Protein AF-A0A9E3X5U7-F1 (afdb_monomer_lite)

Secondary structure (DSSP, 8-state):
--HHHHHHHHHHHHHHHHHSPPPS----HHHHHHHHHHSTTS-HHHHHHHHHHHHHHHHHHHHHHHHHHHHHHHHHHHHHHS-EETTBSSHHHHHHHHHHHHHHHT-SGGG-EEEEETTEEEEE-TTSSS-EEEE-HHHHHTTSSEEEEE--HHHHHHHHHHHTT-S----SEEEEEEE-TTT--EEEEEEEESHHHHHHHHHHHHHHHHHHH-TTTTPPPPPPHHHHHTT--HHHHHHHH------

Foldseek 3Di:
DDLVLLQVLLVVLVCCQPVPDFDPDDDPPVLQVVLLPPQQPDRSNVSLVVLVVVLVVLVVQLVVLLVLLVVLLVLLVVCQVAKQKQQHDDDPVSLVSLVVLCVVLVHPQSVWIWIQHLQAIWTADCPDPDGIDHDALVCVVVQQKDKDWDGRPVVVVVQVVVCVVPVDDFRQKGKTWIAGPPVRDTPHIGIHGRSVVSVVVRNVSRVSSVSNVPSCPSRDDRGDSNNSSVSHDSPVSCVVSNHPDDD

Sequence (247 aa):
MSNIDNRVALQKIYRILYYERSTDWNMPEEFAHRCANELPNLPPIQALQRATEFIEEVRQHNQAEEQKFQAAENYKVELQANPITNAGRRGWQGYLRRQLLAFLNGTLNSLDRLEVTEQGLQLYQPFATVSQRTITYRDLRERRVVLSVNPPAYLDELLGTLRQFREKVIVPWGEIVVYEPGSGRNIATAIAFRPDEKVAEIRVALAQLHRAENQYENYKRIPRLVDLLIYYDIERWGQIFGFPDTL

pLDDT: mean 87.11, std 7.81, range [39.78, 95.88]

Radius of gyration: 28.77 Å; chains: 1; bounding box: 59×41×78 Å

Structure (mmCIF, N/CA/C/O backbone):
data_AF-A0A9E3X5U7-F1
#
_entry.id   AF-A0A9E3X5U7-F1
#
loop_
_atom_site.group_PDB
_atom_site.id
_atom_site.type_symbol
_atom_site.label_atom_id
_atom_site.label_alt_id
_atom_site.label_comp_id
_atom_site.label_asym_id
_atom_site.label_entity_id
_atom_site.label_seq_id
_atom_site.pdbx_PDB_ins_code
_atom_site.Cartn_x
_atom_site.Cartn_y
_atom_site.Cartn_z
_atom_site.occupancy
_atom_site.B_iso_or_equiv
_atom_site.auth_seq_id
_atom_site.auth_comp_id
_atom_site.auth_asym_id
_atom_site.auth_atom_id
_atom_site.pdbx_PDB_model_num
ATOM 1 N N . MET A 1 1 ? -15.913 -13.393 39.934 1.00 58.50 1 MET A N 1
ATOM 2 C CA . MET A 1 1 ? -16.254 -11.957 39.811 1.00 58.50 1 MET A CA 1
ATOM 3 C C . MET A 1 1 ? -17.312 -11.636 40.846 1.00 58.50 1 MET A C 1
ATOM 5 O O . MET A 1 1 ? -18.260 -12.409 40.945 1.00 58.50 1 MET A O 1
ATOM 9 N N . SER A 1 2 ? -17.126 -10.596 41.663 1.00 75.94 2 SER A N 1
ATOM 10 C CA . SER A 1 2 ? -18.051 -10.322 42.766 1.00 75.94 2 SER A CA 1
ATOM 11 C C . SER A 1 2 ? -19.271 -9.529 42.283 1.00 75.94 2 SER A C 1
ATOM 13 O O . SER A 1 2 ? -19.201 -8.745 41.339 1.00 75.94 2 SER A O 1
ATOM 15 N N . ASN A 1 3 ? -20.408 -9.730 42.947 1.00 81.50 3 ASN A N 1
ATOM 16 C CA . ASN A 1 3 ? -21.645 -8.991 42.681 1.00 81.50 3 ASN A CA 1
ATOM 17 C C . ASN A 1 3 ? -21.475 -7.471 42.934 1.00 81.50 3 ASN A C 1
ATOM 19 O O . ASN A 1 3 ? -22.132 -6.637 42.318 1.00 81.50 3 ASN A O 1
ATOM 23 N N . ILE A 1 4 ? -20.522 -7.112 43.803 1.00 84.62 4 ILE A N 1
ATOM 24 C CA . ILE A 1 4 ? -20.138 -5.733 44.124 1.00 84.62 4 ILE A CA 1
ATOM 25 C C . ILE A 1 4 ? -19.477 -5.061 42.913 1.00 84.62 4 ILE A C 1
ATOM 27 O O . ILE A 1 4 ? -19.848 -3.944 42.560 1.00 84.62 4 ILE A O 1
ATOM 31 N N . ASP A 1 5 ? -18.568 -5.758 42.225 1.00 87.06 5 ASP A N 1
ATOM 32 C CA . ASP A 1 5 ? -17.850 -5.209 41.066 1.00 87.06 5 ASP A CA 1
ATOM 33 C C . ASP A 1 5 ? -18.808 -4.855 39.915 1.00 87.06 5 ASP A C 1
ATOM 35 O O . ASP A 1 5 ? -18.662 -3.819 39.265 1.00 87.06 5 ASP A O 1
ATOM 39 N N . ASN A 1 6 ? -19.838 -5.683 39.696 1.00 87.81 6 ASN A N 1
ATOM 40 C CA . ASN A 1 6 ? -20.874 -5.422 38.693 1.00 87.81 6 ASN A CA 1
ATOM 41 C C . ASN A 1 6 ? -21.759 -4.223 39.052 1.00 87.81 6 ASN A C 1
ATOM 43 O O . ASN A 1 6 ? -22.103 -3.450 38.162 1.00 87.81 6 ASN A O 1
ATOM 47 N N . ARG A 1 7 ? -22.086 -4.020 40.335 1.00 85.94 7 ARG A N 1
ATOM 48 C CA . ARG A 1 7 ? -22.829 -2.830 40.788 1.00 85.94 7 ARG A CA 1
ATOM 49 C C . ARG A 1 7 ? -22.037 -1.545 40.566 1.00 85.94 7 ARG A C 1
ATOM 51 O O . ARG A 1 7 ? -22.581 -0.574 40.046 1.00 85.94 7 ARG A O 1
ATOM 58 N N . VAL A 1 8 ? -20.748 -1.552 40.908 1.00 89.69 8 VAL A N 1
ATOM 59 C CA . VAL A 1 8 ? -19.854 -0.400 40.700 1.00 89.69 8 VAL A CA 1
ATOM 60 C C . VAL A 1 8 ? -19.695 -0.095 39.207 1.00 89.69 8 VAL A C 1
ATOM 62 O O . VAL A 1 8 ? -19.767 1.063 38.794 1.00 89.69 8 VAL A O 1
ATOM 65 N N . ALA A 1 9 ? -19.524 -1.122 38.371 1.00 89.31 9 ALA A N 1
ATOM 66 C CA . ALA A 1 9 ? -19.457 -0.946 36.923 1.00 89.31 9 ALA A CA 1
ATOM 67 C C . ALA A 1 9 ? -20.777 -0.408 36.343 1.00 89.31 9 ALA A C 1
ATOM 69 O O . ALA A 1 9 ? -20.744 0.509 35.525 1.00 89.31 9 ALA A O 1
ATOM 70 N N . LEU A 1 10 ? -21.929 -0.903 36.810 1.00 88.88 10 LEU A N 1
ATOM 71 C CA . LEU A 1 10 ? -23.248 -0.420 36.393 1.00 88.88 10 LEU A CA 1
ATOM 72 C C . LEU A 1 10 ? -23.468 1.053 36.774 1.00 88.88 10 LEU A C 1
ATOM 74 O O . LEU A 1 10 ? -23.907 1.832 35.933 1.00 88.88 10 LEU A O 1
ATOM 78 N N . GLN A 1 11 ? -23.083 1.463 37.990 1.00 89.25 11 GLN A N 1
ATOM 79 C CA . GLN A 1 11 ? -23.072 2.875 38.407 1.00 89.25 11 GLN A CA 1
ATOM 80 C C . GLN A 1 11 ? -22.221 3.742 37.472 1.00 89.25 11 GLN A C 1
ATOM 82 O O . GLN A 1 11 ? -22.616 4.850 37.108 1.00 89.25 11 GLN A O 1
ATOM 87 N N . LYS A 1 12 ? -21.049 3.245 37.066 1.00 89.25 12 LYS A N 1
ATOM 88 C CA . LYS A 1 12 ? -20.158 3.965 36.154 1.00 89.25 12 LYS A CA 1
ATOM 89 C C . LYS A 1 12 ? -20.765 4.101 34.756 1.00 89.25 12 LYS A C 1
ATOM 91 O O . LYS A 1 12 ? -20.728 5.197 34.208 1.00 89.25 12 LYS A O 1
ATOM 96 N N . ILE A 1 13 ? -21.350 3.031 34.211 1.00 89.19 13 ILE A N 1
ATOM 97 C CA . ILE A 1 13 ? -22.060 3.053 32.920 1.00 89.19 13 ILE A CA 1
ATOM 98 C C . ILE A 1 13 ? -23.233 4.038 32.975 1.00 89.19 13 ILE A C 1
ATOM 100 O O . ILE A 1 13 ? -23.353 4.888 32.097 1.00 89.19 13 ILE A O 1
ATOM 104 N N . TYR A 1 14 ? -24.038 3.982 34.040 1.00 88.31 14 TYR A N 1
ATOM 105 C CA . TYR A 1 14 ? -25.133 4.922 34.272 1.00 88.31 14 TYR A CA 1
ATOM 106 C C . TYR A 1 14 ? -24.631 6.368 34.269 1.00 88.31 14 TYR A C 1
ATOM 108 O O . TYR A 1 14 ? -25.145 7.209 33.537 1.00 88.31 14 TYR A O 1
ATOM 116 N N . ARG A 1 15 ? -23.565 6.661 35.022 1.00 88.25 15 ARG A N 1
ATOM 117 C CA . ARG A 1 15 ? -22.993 8.009 35.072 1.00 88.25 15 ARG A CA 1
ATOM 118 C C . ARG A 1 15 ? -22.520 8.487 33.696 1.00 88.25 15 ARG A C 1
ATOM 120 O O . ARG A 1 15 ? -22.768 9.637 33.349 1.00 88.25 15 ARG A O 1
ATOM 127 N N . ILE A 1 16 ? -21.855 7.625 32.928 1.00 88.88 16 ILE A N 1
ATOM 128 C CA . ILE A 1 16 ? -21.392 7.946 31.573 1.00 88.88 16 ILE A CA 1
ATOM 129 C C . ILE A 1 16 ? -22.586 8.301 30.682 1.00 88.88 16 ILE A C 1
ATOM 131 O O . ILE A 1 16 ? -22.578 9.348 30.050 1.00 88.88 16 ILE A O 1
ATOM 135 N N . LEU A 1 17 ? -23.639 7.484 30.676 1.00 86.94 17 LEU A N 1
ATOM 136 C CA . LEU A 1 17 ? -24.781 7.679 29.778 1.00 86.94 17 LEU A CA 1
ATOM 137 C C . LEU A 1 17 ? -25.665 8.877 30.148 1.00 86.94 17 LEU A C 1
ATOM 139 O O . LEU A 1 17 ? -26.226 9.511 29.259 1.00 86.94 17 LEU A O 1
ATOM 143 N N . TYR A 1 18 ? -25.775 9.212 31.436 1.00 83.56 18 TYR A N 1
ATOM 144 C CA . TYR A 1 18 ? -26.607 10.331 31.892 1.00 83.56 18 TYR A CA 1
ATOM 145 C C . TYR A 1 18 ? -25.880 11.679 31.933 1.00 83.56 18 TYR A C 1
ATOM 147 O O . TYR A 1 18 ? -26.511 12.713 31.712 1.00 83.56 18 TYR A O 1
ATOM 155 N N . TYR A 1 19 ? -24.580 11.698 32.245 1.00 82.75 19 TYR A N 1
ATOM 156 C CA . TYR A 1 19 ? -23.835 12.949 32.438 1.00 82.75 19 TYR A CA 1
ATOM 157 C C . TYR A 1 19 ? -22.873 13.280 31.300 1.00 82.75 19 TYR A C 1
ATOM 159 O O . TYR A 1 19 ? -22.506 14.447 31.148 1.00 82.75 19 TYR A O 1
ATOM 167 N N . GLU A 1 20 ? -22.461 12.304 30.492 1.00 82.00 20 GLU A N 1
ATOM 168 C CA . GLU A 1 20 ? -21.685 12.577 29.286 1.00 82.00 20 GLU A CA 1
ATOM 169 C C . GLU A 1 20 ? -22.640 12.705 28.098 1.00 82.00 20 GLU A C 1
ATOM 171 O O . GLU A 1 20 ? -23.480 11.845 27.850 1.00 82.00 20 GLU A O 1
ATOM 176 N N . ARG A 1 21 ? -22.525 13.798 27.336 1.00 69.00 21 ARG A N 1
ATOM 177 C CA . ARG A 1 21 ? -23.241 13.899 26.061 1.00 69.00 21 ARG A CA 1
ATOM 178 C C . ARG A 1 21 ? -22.612 12.929 25.067 1.00 69.00 21 ARG A C 1
ATOM 180 O O . ARG A 1 21 ? -21.402 13.009 24.822 1.00 69.00 21 ARG A O 1
ATOM 187 N N . SER A 1 22 ? -23.445 12.084 24.457 1.00 64.19 22 SER A N 1
ATOM 188 C CA . SER A 1 22 ? -23.077 11.388 23.228 1.00 64.19 22 SER A CA 1
ATOM 189 C C . SER A 1 22 ? -22.615 12.422 22.209 1.00 64.19 22 SER A C 1
ATOM 191 O O . SER A 1 22 ? -23.145 13.534 22.130 1.00 64.19 22 SER A O 1
ATOM 193 N N . THR A 1 23 ? -21.584 12.087 21.453 1.00 65.56 23 THR A N 1
ATOM 194 C CA . THR A 1 23 ? -21.127 12.977 20.389 1.00 65.56 23 THR A CA 1
ATOM 195 C C . THR A 1 23 ? -22.176 12.960 19.266 1.00 65.56 23 THR A C 1
ATOM 197 O O . THR A 1 23 ? -22.691 11.887 18.972 1.00 65.56 23 THR A O 1
ATOM 200 N N . ASP A 1 24 ? -22.455 14.082 18.580 1.00 65.25 24 ASP A N 1
ATOM 201 C CA . ASP A 1 24 ? -23.318 14.137 17.363 1.00 65.25 24 ASP A CA 1
ATOM 202 C C . ASP A 1 24 ? -22.685 13.415 16.149 1.00 65.25 24 ASP A C 1
ATOM 204 O O . ASP A 1 24 ? -22.838 13.778 14.984 1.00 65.25 24 ASP A O 1
ATOM 208 N N . TRP A 1 25 ? -21.861 12.416 16.424 1.00 70.94 25 TRP A N 1
ATOM 209 C CA . TRP A 1 25 ? -21.136 11.644 15.452 1.00 70.94 25 TRP A CA 1
ATOM 210 C C . TRP A 1 25 ? -21.928 10.391 15.114 1.00 70.94 25 TRP A C 1
ATOM 212 O O . TRP A 1 25 ? -22.198 9.562 15.979 1.00 70.94 25 TRP A O 1
ATOM 222 N N . ASN A 1 26 ? -22.215 10.216 13.826 1.00 71.06 26 ASN A N 1
ATOM 223 C CA . ASN A 1 26 ? -22.697 8.943 13.315 1.00 71.06 26 ASN A CA 1
ATOM 224 C C . ASN A 1 26 ? -21.575 7.910 13.431 1.00 71.06 26 ASN A C 1
ATOM 226 O O . ASN A 1 26 ? -20.613 7.926 12.654 1.00 71.06 26 ASN A O 1
ATOM 230 N N . MET A 1 27 ? -21.695 7.036 14.430 1.00 77.44 27 MET A N 1
ATOM 231 C CA . MET A 1 27 ? -20.804 5.898 14.601 1.00 77.44 27 MET A CA 1
ATOM 232 C C . MET A 1 27 ? -20.796 5.057 13.310 1.00 77.44 27 MET A C 1
ATOM 234 O O . MET A 1 27 ? -21.868 4.777 12.769 1.00 77.44 27 MET A O 1
ATOM 238 N N . PRO A 1 28 ? -19.617 4.647 12.803 1.00 81.62 28 PRO A N 1
ATOM 239 C CA . PRO A 1 28 ? -19.517 3.734 11.678 1.00 81.62 28 PRO A CA 1
ATOM 240 C C . PRO A 1 28 ? -20.361 2.486 11.919 1.00 81.62 28 PRO A C 1
ATOM 242 O O . PRO A 1 28 ? -20.331 1.918 13.011 1.00 81.62 28 PRO A O 1
ATOM 245 N N . GLU A 1 29 ? -21.077 2.045 10.891 1.00 81.06 29 GLU A N 1
ATOM 246 C CA . GLU A 1 29 ? -22.016 0.921 10.974 1.00 81.06 29 GLU A CA 1
ATOM 247 C C . GLU A 1 29 ? -21.349 -0.361 11.497 1.00 81.06 29 GLU A C 1
ATOM 249 O O . GLU A 1 29 ? -21.921 -1.066 12.323 1.00 81.06 29 GLU A O 1
ATOM 254 N N . GLU A 1 30 ? -20.091 -0.606 11.110 1.00 81.69 30 GLU A N 1
ATOM 255 C CA . GLU A 1 30 ? -19.273 -1.716 11.618 1.00 81.69 30 GLU A CA 1
ATOM 256 C C . GLU A 1 30 ? -19.148 -1.688 13.153 1.00 81.69 30 GLU A C 1
ATOM 258 O O . GLU A 1 30 ? -19.280 -2.718 13.816 1.00 81.69 30 GLU A O 1
ATOM 263 N N . PHE A 1 31 ? -18.918 -0.505 13.730 1.00 83.00 31 PHE A N 1
ATOM 264 C CA . PHE A 1 31 ? -18.740 -0.336 15.173 1.00 83.00 31 PHE A CA 1
ATOM 265 C C . PHE A 1 31 ? -20.081 -0.435 15.892 1.00 83.00 31 PHE A C 1
ATOM 267 O O . PHE A 1 31 ? -20.190 -1.151 16.885 1.00 83.00 31 PHE A O 1
ATOM 274 N N . ALA A 1 32 ? -21.108 0.221 15.346 1.00 80.44 32 ALA A N 1
ATOM 275 C CA . ALA A 1 32 ? -22.459 0.193 15.887 1.00 80.44 32 ALA A CA 1
ATOM 276 C C . ALA A 1 32 ? -22.997 -1.243 15.949 1.00 80.44 32 ALA A C 1
ATOM 278 O O . ALA A 1 32 ? -23.474 -1.680 16.991 1.00 80.44 32 ALA A O 1
ATOM 279 N N . HIS A 1 33 ? -22.835 -2.014 14.870 1.00 83.25 33 HIS A N 1
ATOM 280 C CA . HIS A 1 33 ? -23.268 -3.407 14.803 1.00 83.25 33 HIS A CA 1
ATOM 281 C C . HIS A 1 33 ? -22.514 -4.304 15.793 1.00 83.25 33 HIS A C 1
ATOM 283 O O . HIS A 1 33 ? -23.115 -5.158 16.446 1.00 83.25 33 HIS A O 1
ATOM 289 N N . ARG A 1 34 ? -21.193 -4.125 15.929 1.00 81.62 34 ARG A N 1
ATOM 290 C CA . ARG A 1 34 ? -20.395 -4.898 16.890 1.00 81.62 34 ARG A CA 1
ATOM 291 C C . ARG A 1 34 ? -20.831 -4.600 18.328 1.00 81.62 34 ARG A C 1
ATOM 293 O O . ARG A 1 34 ? -21.114 -5.526 19.085 1.00 81.62 34 ARG A O 1
ATOM 300 N N . CYS A 1 35 ? -20.958 -3.324 18.687 1.00 82.12 35 CYS A N 1
ATOM 301 C CA . CYS A 1 35 ? -21.350 -2.909 20.033 1.00 82.12 35 CYS A CA 1
ATOM 302 C C . CYS A 1 35 ? -22.792 -3.291 20.379 1.00 82.12 35 CYS A C 1
ATOM 304 O O . CYS A 1 35 ? -23.021 -3.802 21.474 1.00 82.12 35 CYS A O 1
AT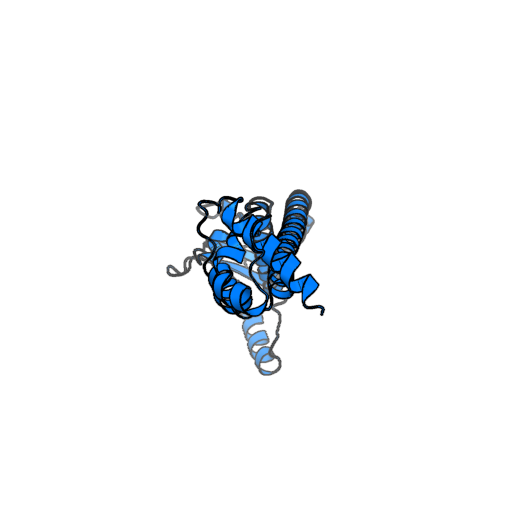OM 306 N N . ALA A 1 36 ? -23.737 -3.114 19.454 1.00 79.50 36 ALA A N 1
ATOM 307 C CA . ALA A 1 36 ? -25.144 -3.449 19.664 1.00 79.50 36 ALA A CA 1
ATOM 308 C C . ALA A 1 36 ? -25.394 -4.955 19.854 1.00 79.50 36 ALA A C 1
ATOM 310 O O . ALA A 1 36 ? -26.357 -5.329 20.514 1.00 79.50 36 ALA A O 1
ATOM 311 N N . ASN A 1 37 ? -24.532 -5.824 19.321 1.00 84.81 37 ASN A N 1
ATOM 312 C CA . ASN A 1 37 ? -24.668 -7.273 19.489 1.00 84.81 37 ASN A CA 1
ATOM 313 C C . ASN A 1 37 ? -23.883 -7.817 20.694 1.00 84.81 37 ASN A C 1
ATOM 315 O O . ASN A 1 37 ? -24.372 -8.701 21.402 1.00 84.81 37 ASN A O 1
ATOM 319 N N . GLU A 1 38 ? -22.667 -7.311 20.928 1.00 86.81 38 GLU A N 1
ATOM 320 C CA . GLU A 1 38 ? -21.771 -7.837 21.966 1.00 86.81 38 GLU A CA 1
ATOM 321 C C . GLU A 1 38 ? -22.107 -7.289 23.361 1.00 86.81 38 GLU A C 1
ATOM 323 O O . GLU A 1 38 ? -22.205 -8.058 24.315 1.00 86.81 38 GLU A O 1
ATOM 328 N N . LEU A 1 39 ? -22.299 -5.974 23.504 1.00 88.25 39 LEU A N 1
ATOM 329 C CA . LEU A 1 39 ? -22.352 -5.325 24.820 1.00 88.25 39 LEU A CA 1
ATOM 330 C C . LEU A 1 39 ? -23.623 -5.608 25.643 1.00 88.25 39 LEU A C 1
ATOM 332 O O . LEU A 1 39 ? -23.473 -5.829 26.845 1.00 88.25 39 LEU A O 1
ATOM 336 N N . PRO A 1 40 ? -24.851 -5.642 25.082 1.00 87.94 40 PRO A N 1
ATOM 337 C CA . PRO A 1 40 ? -26.070 -5.762 25.897 1.00 87.94 40 PRO A CA 1
ATOM 338 C C . PRO A 1 40 ? -26.167 -7.078 26.676 1.00 87.94 40 PRO A C 1
ATOM 340 O O . PRO A 1 40 ? -26.835 -7.156 27.706 1.00 87.94 40 PRO A O 1
ATOM 343 N N . ASN A 1 41 ? -25.498 -8.120 26.180 1.00 87.88 41 ASN A N 1
ATOM 344 C CA . ASN A 1 41 ? -25.554 -9.470 26.734 1.00 87.88 41 ASN A CA 1
ATOM 345 C C . ASN A 1 41 ? -24.459 -9.748 27.773 1.00 87.88 41 ASN A C 1
ATOM 347 O O . ASN A 1 41 ? -24.481 -10.803 28.409 1.00 87.88 41 ASN A O 1
ATOM 351 N N . LEU A 1 42 ? -23.516 -8.823 27.965 1.00 91.00 42 LEU A N 1
ATOM 352 C CA . LEU A 1 42 ? -22.418 -8.972 28.914 1.00 91.00 42 LEU A CA 1
ATOM 353 C C . LEU A 1 42 ? -22.769 -8.356 30.277 1.00 91.00 42 LEU A C 1
ATOM 355 O O . LEU A 1 42 ? -23.396 -7.300 30.321 1.00 91.00 42 LEU A O 1
ATOM 359 N N . PRO A 1 43 ? -22.317 -8.952 31.397 1.00 92.44 43 PRO A N 1
ATOM 360 C CA . PRO A 1 43 ? -22.377 -8.306 32.704 1.00 92.44 43 PRO A CA 1
ATOM 361 C C . PRO A 1 43 ? -21.696 -6.922 32.693 1.00 92.44 43 PRO A C 1
ATOM 363 O O . PRO A 1 43 ? -20.703 -6.754 31.978 1.00 92.44 43 PRO A O 1
ATOM 366 N N . PRO A 1 44 ? -22.122 -5.964 33.540 1.00 91.56 44 PRO A N 1
ATOM 367 C CA . PRO A 1 44 ? -21.661 -4.572 33.500 1.00 91.56 44 PRO A CA 1
ATOM 368 C C . PRO A 1 44 ? -20.145 -4.398 33.489 1.00 91.56 44 PRO A C 1
ATOM 370 O O . PRO A 1 44 ? -19.612 -3.590 32.729 1.00 91.56 44 PRO A O 1
ATOM 373 N N . ILE A 1 45 ? -19.426 -5.172 34.304 1.00 93.25 45 ILE A N 1
ATOM 374 C CA . ILE A 1 45 ? -17.967 -5.075 34.337 1.00 93.25 45 ILE A CA 1
ATOM 375 C C . ILE A 1 45 ? -17.324 -5.545 33.029 1.00 93.25 45 ILE A C 1
ATOM 377 O O . ILE A 1 45 ? -16.379 -4.919 32.559 1.00 93.25 45 ILE A O 1
ATOM 381 N N . GLN A 1 46 ? -17.864 -6.604 32.424 1.00 92.56 46 GLN A N 1
ATOM 382 C CA . GLN A 1 46 ? -17.366 -7.158 31.168 1.00 92.56 46 GLN A CA 1
ATOM 383 C C . GLN A 1 46 ? -17.726 -6.252 29.993 1.00 92.56 46 GLN A C 1
ATOM 385 O O . GLN A 1 46 ? -16.893 -6.041 29.122 1.00 92.56 46 GLN A O 1
ATOM 390 N N . ALA A 1 47 ? -18.920 -5.654 29.991 1.00 91.12 47 ALA A N 1
ATOM 391 C CA . ALA A 1 47 ? -19.308 -4.669 28.988 1.00 91.12 47 ALA A CA 1
ATOM 392 C C . ALA A 1 47 ? -18.396 -3.434 29.026 1.00 91.12 47 ALA A C 1
ATOM 394 O O . ALA A 1 47 ? -17.923 -2.979 27.985 1.00 91.12 47 ALA A O 1
ATOM 395 N N . LEU A 1 48 ? -18.082 -2.927 30.225 1.00 91.75 48 LEU A N 1
ATOM 396 C CA . LEU A 1 48 ? -17.160 -1.804 30.379 1.00 91.75 48 LEU A CA 1
ATOM 397 C C . LEU A 1 48 ? -15.745 -2.172 29.918 1.00 91.75 48 LEU A C 1
ATOM 399 O O . LEU A 1 48 ? -15.140 -1.406 29.171 1.00 91.75 48 LEU A O 1
ATOM 403 N N . GLN A 1 49 ? -15.239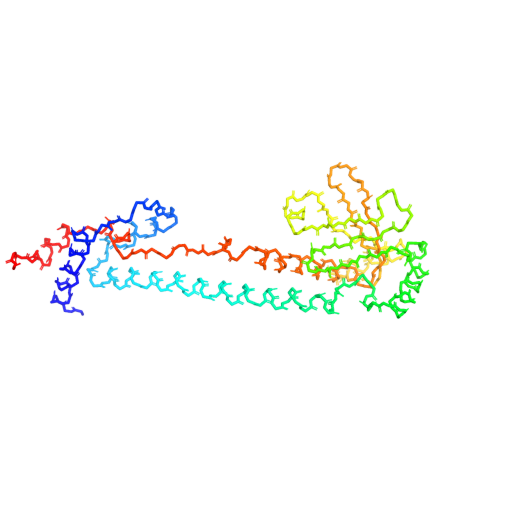 -3.344 30.319 1.00 93.00 49 GLN A N 1
ATOM 404 C CA . GLN A 1 49 ? -13.943 -3.862 29.867 1.00 93.00 49 GLN A CA 1
ATOM 405 C C . GLN A 1 49 ? -13.899 -3.983 28.342 1.00 93.00 49 GLN A C 1
ATOM 407 O O . GLN A 1 49 ? -13.013 -3.409 27.711 1.00 93.00 49 GLN A O 1
ATOM 412 N N . ARG A 1 50 ? -14.905 -4.616 27.736 1.00 91.12 50 ARG A N 1
ATOM 413 C CA . ARG A 1 50 ? -14.974 -4.823 26.289 1.00 91.12 50 ARG A CA 1
ATOM 414 C C . ARG A 1 50 ? -15.044 -3.509 25.514 1.00 91.12 50 ARG A C 1
ATOM 416 O O . ARG A 1 50 ? -14.363 -3.352 24.506 1.00 91.12 50 ARG A O 1
ATOM 423 N N . ALA A 1 51 ? -15.813 -2.536 25.998 1.00 91.38 51 ALA A N 1
ATOM 424 C CA . ALA A 1 51 ? -15.871 -1.213 25.384 1.00 91.38 51 ALA A CA 1
ATOM 425 C C . ALA A 1 51 ? -14.519 -0.477 25.481 1.00 91.38 51 ALA A C 1
ATOM 427 O O . ALA A 1 51 ? -14.097 0.165 24.519 1.00 91.38 51 ALA A O 1
ATOM 428 N N . THR A 1 52 ? -13.799 -0.602 26.603 1.00 92.50 52 THR A N 1
ATOM 429 C CA . THR A 1 52 ? -12.443 -0.038 26.727 1.00 92.50 52 THR A CA 1
ATOM 430 C C . THR A 1 52 ? -11.414 -0.752 25.853 1.00 92.50 52 THR A C 1
ATOM 432 O O . THR A 1 52 ? -10.585 -0.082 25.242 1.00 92.50 52 THR A O 1
ATOM 435 N N . GLU A 1 53 ? -11.494 -2.079 25.738 1.00 92.69 53 GLU A N 1
ATOM 436 C CA . GLU A 1 53 ? -10.659 -2.872 24.832 1.00 92.69 53 GLU A CA 1
ATOM 437 C C . GLU A 1 53 ? -10.877 -2.445 23.385 1.00 92.69 53 GLU A C 1
ATO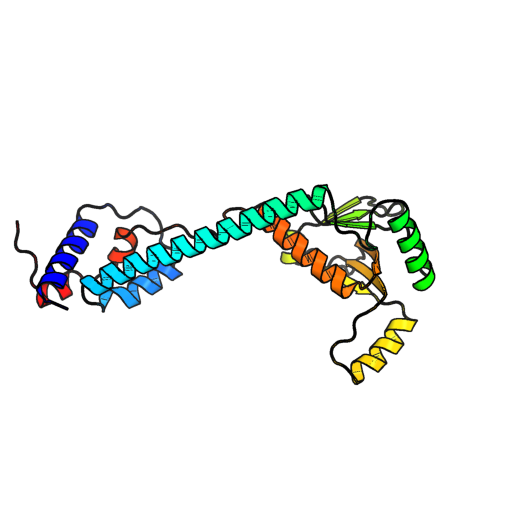M 439 O O . GLU A 1 53 ? -9.911 -2.227 22.669 1.00 92.69 53 GLU A O 1
ATOM 444 N N . PHE A 1 54 ? -12.126 -2.229 22.967 1.00 90.94 54 PHE A N 1
ATOM 445 C CA . PHE A 1 54 ? -12.434 -1.771 21.616 1.00 90.94 54 PHE A CA 1
ATOM 446 C C . PHE A 1 54 ? -11.817 -0.400 21.299 1.00 90.94 54 PHE A C 1
ATOM 448 O O . PHE A 1 54 ? -11.252 -0.195 20.225 1.00 90.94 54 PHE A O 1
ATOM 455 N N . ILE A 1 55 ? -11.880 0.546 22.242 1.00 91.69 55 ILE A N 1
ATOM 456 C CA . ILE A 1 55 ? -11.207 1.848 22.099 1.00 91.69 55 ILE A CA 1
ATOM 457 C C . ILE A 1 55 ? -9.698 1.650 21.924 1.00 91.69 55 ILE A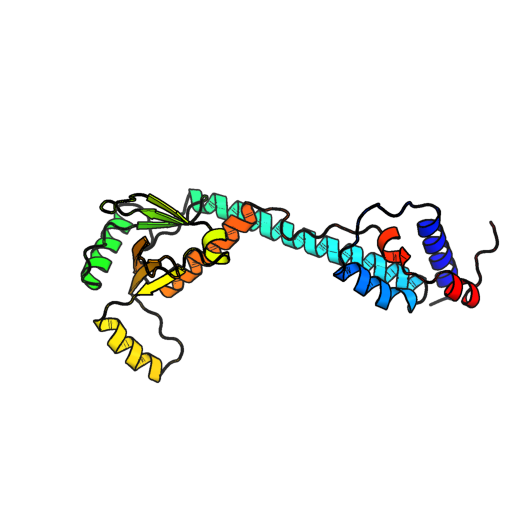 C 1
ATOM 459 O O . ILE A 1 55 ? -9.079 2.322 21.096 1.00 91.69 55 ILE A O 1
ATOM 463 N N . GLU A 1 56 ? -9.111 0.731 22.686 1.00 94.44 56 GLU A N 1
ATOM 464 C CA . GLU A 1 56 ? -7.686 0.430 22.617 1.00 94.44 56 GLU A CA 1
ATOM 465 C C . GLU A 1 56 ? -7.304 -0.283 21.311 1.00 94.44 56 GLU A C 1
ATOM 467 O O . GLU A 1 56 ? -6.311 0.092 20.695 1.00 94.44 56 GLU A O 1
ATOM 472 N N . GLU A 1 57 ? -8.126 -1.209 20.808 1.00 92.06 57 GLU A N 1
ATOM 473 C CA . GLU A 1 57 ? -7.971 -1.828 19.483 1.00 92.06 57 GLU A CA 1
ATOM 474 C C . GLU A 1 57 ? -7.933 -0.753 18.380 1.00 92.06 57 GLU A C 1
ATOM 476 O O . GLU A 1 57 ? -7.061 -0.771 17.508 1.00 92.06 57 GLU A O 1
ATOM 481 N N . VAL A 1 58 ? -8.839 0.233 18.434 1.00 93.00 58 VAL A N 1
ATOM 482 C CA . VAL A 1 58 ? -8.874 1.343 17.465 1.00 93.00 58 VAL A CA 1
ATOM 483 C C . VAL A 1 58 ? -7.638 2.241 17.591 1.00 93.00 58 VAL A C 1
ATOM 485 O O . VAL A 1 58 ? -7.082 2.669 16.577 1.00 93.00 58 VAL A O 1
ATOM 488 N N . ARG A 1 59 ? -7.166 2.516 18.814 1.00 94.62 59 ARG A N 1
ATOM 489 C CA . ARG A 1 59 ? -5.920 3.270 19.039 1.00 94.62 59 ARG A CA 1
ATOM 490 C C . ARG A 1 59 ? -4.705 2.535 18.491 1.00 94.62 59 ARG A C 1
ATOM 492 O O . ARG A 1 59 ? -3.904 3.155 17.797 1.00 94.62 59 ARG A O 1
ATOM 499 N N . GLN A 1 60 ? -4.592 1.236 18.753 1.00 95.56 60 GLN A N 1
ATOM 500 C CA . GLN A 1 60 ? -3.509 0.396 18.245 1.00 95.56 60 GLN A CA 1
ATOM 501 C C . GLN A 1 60 ? -3.525 0.335 16.716 1.00 95.56 60 GLN A C 1
ATOM 503 O O . GLN A 1 60 ? -2.476 0.476 16.088 1.00 95.56 60 GLN A O 1
ATOM 508 N N . HIS A 1 61 ? -4.708 0.207 16.105 1.00 93.88 61 HIS A N 1
ATOM 509 C CA . HIS A 1 61 ? -4.868 0.290 14.651 1.00 93.88 61 HIS A CA 1
ATOM 510 C C . HIS A 1 61 ? -4.346 1.624 14.106 1.00 93.88 61 HIS A C 1
ATOM 512 O O . HIS A 1 61 ? -3.519 1.633 13.197 1.00 93.88 61 HIS A O 1
ATOM 518 N N . ASN A 1 62 ? -4.764 2.749 14.691 1.00 94.94 62 ASN A N 1
ATOM 519 C CA . ASN A 1 62 ? -4.302 4.071 14.262 1.00 94.94 62 ASN A CA 1
ATOM 520 C C . ASN A 1 62 ? -2.797 4.266 14.475 1.00 94.94 62 ASN A C 1
ATOM 522 O O . ASN A 1 62 ? -2.138 4.864 13.633 1.00 94.94 62 ASN A O 1
ATOM 526 N N . GLN A 1 63 ? -2.235 3.743 15.567 1.00 95.88 63 GLN A N 1
ATOM 527 C CA . GLN A 1 63 ? -0.795 3.791 15.818 1.00 95.88 63 GLN A CA 1
ATOM 528 C C . GLN A 1 63 ? -0.016 2.971 14.778 1.00 95.88 63 GLN A C 1
ATOM 530 O O . GLN A 1 63 ? 1.040 3.403 14.317 1.00 95.88 63 GLN A O 1
ATOM 535 N N . ALA A 1 64 ? -0.535 1.810 14.374 1.00 95.19 64 ALA A N 1
ATOM 536 C CA . ALA A 1 64 ? 0.057 1.014 13.305 1.00 95.19 64 ALA A CA 1
ATOM 537 C C . ALA A 1 64 ? -0.049 1.716 11.939 1.00 95.19 64 ALA A C 1
ATOM 539 O O . ALA A 1 64 ? 0.898 1.666 11.153 1.00 95.19 64 ALA A O 1
ATOM 540 N N . GLU A 1 65 ? -1.167 2.388 11.643 1.00 94.25 65 GLU A N 1
ATOM 541 C CA . GLU A 1 65 ? -1.295 3.200 10.425 1.00 94.25 65 GLU A CA 1
ATOM 542 C C . GLU A 1 65 ? -0.352 4.413 10.435 1.00 94.25 65 GLU A C 1
ATOM 544 O O . GLU A 1 65 ? 0.262 4.691 9.408 1.00 94.25 65 GLU A O 1
ATOM 549 N N . GLU A 1 66 ? -0.129 5.052 11.586 1.00 94.00 66 GLU A N 1
ATOM 550 C CA . GLU A 1 66 ? 0.860 6.129 11.751 1.00 94.00 66 GLU A CA 1
ATOM 551 C C . GLU A 1 66 ? 2.283 5.646 11.453 1.00 94.00 66 GLU A C 1
ATOM 553 O O . GLU A 1 66 ? 3.014 6.286 10.700 1.00 94.00 66 GLU A O 1
ATOM 558 N N . GLN A 1 67 ? 2.672 4.471 11.954 1.00 94.62 67 GLN A N 1
ATOM 559 C CA . GLN A 1 67 ? 3.979 3.883 11.634 1.00 94.62 67 GLN A CA 1
ATOM 560 C C . GLN A 1 67 ? 4.129 3.598 10.133 1.00 94.62 67 GLN A C 1
ATOM 562 O O . GLN A 1 67 ? 5.184 3.857 9.550 1.00 94.62 67 GLN A O 1
ATOM 567 N N . LYS A 1 68 ? 3.075 3.089 9.481 1.00 94.06 68 LYS A N 1
ATOM 568 C CA . LYS A 1 68 ? 3.076 2.854 8.027 1.00 94.06 68 LYS A CA 1
ATOM 569 C C . LYS A 1 68 ? 3.154 4.159 7.241 1.00 94.06 68 LYS A C 1
ATOM 571 O O . LYS A 1 68 ? 3.807 4.186 6.201 1.00 94.06 68 LYS A O 1
ATOM 576 N N . PHE A 1 69 ? 2.486 5.210 7.710 1.00 95.25 69 PHE A N 1
ATOM 577 C CA . PHE A 1 69 ? 2.552 6.542 7.120 1.00 95.25 69 PHE A CA 1
ATOM 578 C C . PHE A 1 69 ? 3.969 7.116 7.212 1.00 95.25 69 PHE A C 1
ATOM 580 O O . PHE A 1 69 ? 4.540 7.484 6.192 1.00 95.25 69 PHE A O 1
ATOM 587 N N . GLN A 1 70 ? 4.588 7.081 8.394 1.00 95.31 70 GLN A N 1
ATOM 588 C CA . GLN A 1 70 ? 5.966 7.542 8.589 1.00 95.31 70 GLN A CA 1
ATOM 589 C C . GLN A 1 70 ? 6.967 6.756 7.733 1.00 95.31 70 GLN A C 1
ATOM 591 O O . GLN A 1 70 ? 7.862 7.339 7.126 1.00 95.31 70 GLN A O 1
ATOM 596 N N . ALA A 1 71 ? 6.800 5.433 7.629 1.00 95.12 71 ALA A N 1
ATOM 597 C CA . ALA A 1 71 ? 7.611 4.614 6.732 1.00 95.12 71 ALA A CA 1
ATOM 598 C C . ALA A 1 71 ? 7.431 5.016 5.256 1.00 95.12 71 ALA A C 1
ATOM 600 O O . ALA A 1 71 ? 8.409 5.057 4.512 1.00 95.12 71 ALA A O 1
ATOM 601 N N . ALA A 1 72 ? 6.205 5.340 4.838 1.00 94.75 72 ALA A N 1
ATOM 602 C CA . ALA A 1 72 ? 5.909 5.795 3.483 1.00 94.75 72 ALA A CA 1
ATOM 603 C C . ALA A 1 72 ? 6.482 7.195 3.187 1.00 94.75 72 ALA A C 1
ATOM 605 O O . ALA A 1 72 ? 7.007 7.413 2.098 1.00 94.75 72 ALA A O 1
ATOM 606 N N . GLU A 1 73 ? 6.445 8.117 4.150 1.00 95.12 73 GLU A N 1
ATOM 607 C CA . GLU A 1 73 ? 7.085 9.437 4.051 1.00 95.12 73 GLU A CA 1
ATOM 608 C C . GLU A 1 73 ? 8.611 9.316 3.945 1.00 95.12 73 GLU A C 1
ATOM 610 O O . GLU A 1 73 ? 9.221 9.887 3.041 1.00 95.12 73 GLU A O 1
ATOM 615 N N . ASN A 1 74 ? 9.236 8.487 4.787 1.00 95.19 74 ASN A N 1
ATOM 616 C CA . ASN A 1 74 ? 10.672 8.211 4.692 1.00 95.19 74 ASN A CA 1
ATOM 617 C C . ASN A 1 74 ? 11.043 7.617 3.326 1.00 95.19 74 ASN A C 1
ATOM 619 O O . ASN A 1 74 ? 12.039 8.013 2.722 1.00 95.19 74 ASN A O 1
ATOM 623 N N . TYR A 1 75 ? 10.217 6.705 2.812 1.00 94.12 75 TYR A N 1
ATOM 624 C CA . TYR A 1 75 ? 10.402 6.123 1.487 1.00 94.12 75 TYR A CA 1
ATOM 625 C C . TYR A 1 75 ? 10.250 7.156 0.360 1.00 94.12 75 TYR A C 1
ATOM 627 O O . TYR A 1 75 ? 11.025 7.161 -0.597 1.00 94.12 75 TYR A O 1
ATOM 635 N N . LYS A 1 76 ? 9.293 8.084 0.475 1.00 94.50 76 LYS A N 1
ATOM 636 C CA . LYS A 1 76 ? 9.130 9.201 -0.466 1.00 94.50 76 LYS A CA 1
ATOM 637 C C . LYS A 1 76 ? 10.376 10.089 -0.510 1.00 94.50 76 LYS A C 1
ATOM 639 O O . LYS A 1 76 ? 10.817 10.451 -1.600 1.00 94.50 76 LYS A O 1
ATOM 644 N N . VAL A 1 77 ? 10.977 10.382 0.646 1.00 94.06 77 VAL A N 1
ATOM 645 C CA . VAL A 1 77 ? 12.258 11.106 0.735 1.00 94.06 77 VAL A CA 1
ATOM 646 C C . VAL A 1 77 ? 13.395 10.290 0.112 1.00 94.06 77 VAL A C 1
ATOM 648 O O . VAL A 1 77 ? 14.189 10.830 -0.657 1.00 94.06 77 VAL A O 1
ATOM 651 N N . GLU A 1 78 ? 13.458 8.980 0.364 1.00 92.62 78 GLU A N 1
ATOM 652 C CA . GLU A 1 78 ? 14.461 8.098 -0.246 1.00 92.62 78 GLU A CA 1
ATOM 653 C C . GLU A 1 78 ? 14.384 8.117 -1.781 1.00 92.62 78 GLU A C 1
ATOM 655 O O . GLU A 1 78 ? 15.418 8.198 -2.446 1.00 92.62 78 GLU A O 1
ATOM 660 N N . LEU A 1 79 ? 13.176 8.131 -2.354 1.00 92.00 79 LEU A N 1
ATOM 661 C CA . LEU A 1 79 ? 12.962 8.200 -3.802 1.00 92.00 79 LEU A CA 1
ATOM 662 C C . LEU A 1 79 ? 13.469 9.500 -4.446 1.00 92.00 79 LEU A C 1
ATOM 664 O O . LEU A 1 79 ? 13.761 9.500 -5.645 1.00 92.00 79 LEU A O 1
ATOM 668 N N . GLN A 1 80 ? 13.612 10.596 -3.692 1.00 89.06 80 GLN A N 1
ATOM 669 C CA . GLN A 1 80 ? 14.245 11.816 -4.210 1.00 89.06 80 GLN A CA 1
ATOM 670 C C . GLN A 1 80 ? 15.725 11.568 -4.540 1.00 89.06 80 GLN A C 1
ATOM 672 O O . GLN A 1 80 ? 16.218 12.005 -5.584 1.00 89.06 80 GLN A O 1
ATOM 677 N N . ALA A 1 81 ? 16.425 10.838 -3.667 1.00 89.12 81 ALA A N 1
ATOM 678 C CA . ALA A 1 81 ? 17.832 10.492 -3.842 1.00 89.12 81 ALA A CA 1
ATOM 679 C C . ALA A 1 81 ? 18.020 9.281 -4.774 1.00 89.12 81 ALA A C 1
ATOM 681 O O . ALA A 1 81 ? 18.903 9.288 -5.635 1.00 89.12 81 ALA A O 1
ATOM 682 N N . ASN A 1 82 ? 17.168 8.262 -4.626 1.00 89.81 82 ASN A N 1
ATOM 683 C CA . ASN A 1 82 ? 17.281 6.952 -5.265 1.00 89.81 82 ASN A CA 1
ATOM 684 C C . ASN A 1 82 ? 15.979 6.549 -5.980 1.00 89.81 82 ASN A C 1
ATOM 686 O O . ASN A 1 82 ? 15.273 5.643 -5.537 1.00 89.81 82 ASN A O 1
ATOM 690 N N . PRO A 1 83 ? 15.646 7.182 -7.111 1.00 90.81 83 PRO A N 1
ATOM 691 C CA . PRO A 1 83 ? 14.440 6.840 -7.849 1.00 90.81 83 PRO A CA 1
ATOM 692 C C . PRO A 1 83 ? 14.575 5.491 -8.552 1.00 90.81 83 PRO A C 1
ATOM 694 O O . PRO A 1 83 ? 15.646 5.108 -9.039 1.00 90.81 83 PRO A O 1
ATOM 697 N N . ILE A 1 84 ? 13.453 4.783 -8.655 1.00 89.94 84 ILE A N 1
ATOM 698 C CA . ILE A 1 84 ? 13.394 3.484 -9.326 1.00 89.94 84 ILE A CA 1
ATOM 699 C C . ILE A 1 84 ? 13.345 3.722 -10.828 1.00 89.94 84 ILE A C 1
ATOM 701 O O . ILE A 1 84 ? 12.408 4.346 -11.314 1.00 89.94 84 ILE A O 1
ATOM 705 N N . THR A 1 85 ? 14.299 3.177 -11.584 1.00 89.75 85 THR A N 1
ATOM 706 C CA . THR A 1 85 ? 14.292 3.265 -13.055 1.00 89.75 85 THR A CA 1
ATOM 707 C C . THR A 1 85 ? 14.077 1.906 -13.718 1.00 89.75 85 THR A C 1
ATOM 709 O O . THR A 1 85 ? 14.379 0.856 -13.139 1.00 89.75 85 THR A O 1
ATOM 712 N N . ASN A 1 86 ? 13.615 1.917 -14.972 1.00 84.56 86 ASN A N 1
ATOM 713 C CA . ASN A 1 86 ? 13.388 0.709 -15.772 1.00 84.56 86 ASN A CA 1
ATOM 714 C C . ASN A 1 86 ? 14.631 -0.184 -15.950 1.00 84.56 86 ASN A C 1
ATOM 716 O O . ASN A 1 86 ? 14.509 -1.406 -15.964 1.00 84.56 86 ASN A O 1
ATOM 720 N N . ALA A 1 87 ? 15.831 0.396 -16.044 1.00 81.56 87 ALA A N 1
ATOM 721 C CA . ALA A 1 87 ? 17.076 -0.343 -16.303 1.00 81.56 87 ALA A CA 1
ATOM 722 C C . ALA A 1 87 ? 18.095 -0.277 -15.143 1.00 81.56 87 ALA A C 1
ATOM 724 O O . ALA A 1 87 ? 19.287 -0.558 -15.319 1.00 81.56 87 ALA A O 1
ATOM 725 N N . GLY A 1 88 ? 17.640 0.088 -13.941 1.00 81.50 88 GLY A N 1
ATOM 726 C CA . GLY A 1 88 ? 18.462 0.132 -12.731 1.00 81.50 88 GLY A CA 1
ATOM 727 C C . GLY A 1 88 ? 18.913 1.542 -12.349 1.00 81.50 88 GLY A C 1
ATOM 728 O O . GLY A 1 88 ? 18.131 2.300 -11.784 1.00 81.50 88 GLY A O 1
ATOM 729 N N . ARG A 1 89 ? 20.185 1.889 -12.581 1.00 78.31 89 ARG A N 1
ATOM 730 C CA . ARG A 1 89 ? 20.774 3.155 -12.098 1.00 78.31 89 ARG A CA 1
ATOM 731 C C . ARG A 1 89 ? 20.506 4.330 -13.044 1.00 78.31 89 ARG A C 1
ATOM 733 O O . ARG A 1 89 ? 20.414 4.139 -14.252 1.00 78.31 89 ARG A O 1
ATOM 740 N N . ARG A 1 90 ? 20.464 5.555 -12.508 1.00 80.81 90 ARG A N 1
ATOM 741 C CA . ARG A 1 90 ? 20.510 6.802 -13.297 1.00 80.81 90 ARG A CA 1
ATOM 742 C C . ARG A 1 90 ? 21.894 7.022 -13.938 1.00 80.81 90 ARG A C 1
ATOM 744 O O . ARG A 1 90 ? 22.882 6.386 -13.576 1.00 80.81 90 ARG A O 1
ATOM 751 N N . GLY A 1 91 ? 21.960 7.956 -14.889 1.00 83.00 91 GLY A N 1
ATOM 752 C CA . GLY A 1 91 ? 23.207 8.411 -15.515 1.00 83.00 91 GLY A CA 1
ATOM 753 C C . GLY A 1 91 ? 23.725 7.507 -16.638 1.00 83.00 91 GLY A C 1
ATOM 754 O O . GLY A 1 91 ? 22.978 6.722 -17.227 1.00 83.00 91 GLY A O 1
ATOM 755 N N . TRP A 1 92 ? 25.019 7.629 -16.945 1.00 83.94 92 TRP A N 1
ATOM 756 C CA . TRP A 1 92 ? 25.658 6.946 -18.078 1.00 83.94 92 TRP A CA 1
ATOM 757 C C . TRP A 1 92 ? 25.602 5.414 -17.964 1.00 83.94 92 TRP A C 1
ATOM 759 O O . TRP A 1 92 ? 25.402 4.732 -18.966 1.00 83.94 92 TRP A O 1
ATOM 769 N N . GLN A 1 93 ? 25.694 4.862 -16.746 1.00 85.75 93 GLN A N 1
ATOM 770 C CA . GLN A 1 93 ? 25.573 3.416 -16.512 1.00 85.75 93 GLN A CA 1
ATOM 771 C C . GLN A 1 93 ? 24.179 2.905 -16.889 1.00 85.75 93 GLN A C 1
ATOM 773 O O . GLN A 1 93 ? 24.050 1.872 -17.543 1.00 85.75 93 GLN A O 1
ATOM 778 N N . GLY A 1 94 ? 23.134 3.642 -16.503 1.00 84.69 94 GLY A N 1
ATOM 779 C CA . GLY A 1 94 ? 21.757 3.343 -16.890 1.00 84.69 94 GLY A CA 1
ATOM 780 C C . GLY A 1 94 ? 21.536 3.450 -18.389 1.00 84.69 94 GLY A C 1
ATOM 781 O O . GLY A 1 94 ? 20.896 2.586 -18.980 1.00 84.69 94 GLY A O 1
ATOM 782 N N . TYR A 1 95 ? 22.105 4.485 -19.011 1.00 86.19 95 TYR A N 1
ATOM 783 C CA . TYR A 1 95 ? 22.056 4.664 -20.458 1.00 86.19 95 TYR A CA 1
ATOM 784 C C . TYR A 1 95 ? 22.667 3.466 -21.195 1.00 86.19 95 TYR A C 1
ATOM 786 O O . TYR A 1 95 ? 21.989 2.863 -22.020 1.00 86.19 95 TYR A O 1
ATOM 794 N N . LEU A 1 96 ? 23.892 3.056 -20.849 1.00 87.75 96 LEU A N 1
ATOM 795 C CA . LEU A 1 96 ? 24.540 1.898 -21.475 1.00 87.75 96 LEU A CA 1
ATOM 796 C C . LEU A 1 96 ? 23.744 0.606 -21.270 1.00 87.75 96 LEU A C 1
ATOM 798 O O . LEU A 1 96 ? 23.600 -0.177 -22.205 1.00 87.75 96 LEU A O 1
ATOM 802 N N . ARG A 1 97 ? 23.181 0.395 -20.073 1.00 87.62 97 ARG A N 1
ATOM 803 C CA . ARG A 1 97 ? 22.313 -0.760 -19.807 1.00 87.62 97 ARG A CA 1
ATOM 804 C C . ARG A 1 97 ? 21.067 -0.748 -20.682 1.00 87.62 97 ARG A C 1
ATOM 806 O O . ARG A 1 97 ? 20.738 -1.786 -21.239 1.00 87.62 97 ARG A O 1
ATOM 813 N N . ARG A 1 98 ? 20.401 0.400 -20.845 1.00 87.44 98 ARG A N 1
ATOM 814 C CA . ARG A 1 98 ? 19.258 0.518 -21.763 1.00 87.44 98 ARG A CA 1
ATOM 815 C C . ARG A 1 98 ? 19.655 0.236 -23.205 1.00 87.44 98 ARG A C 1
ATOM 817 O O . ARG A 1 98 ? 18.919 -0.475 -23.870 1.00 87.44 98 ARG A O 1
ATOM 824 N N . GLN A 1 99 ? 20.807 0.725 -23.667 1.00 87.88 99 GLN A N 1
ATOM 825 C CA . GLN A 1 99 ? 21.290 0.431 -25.021 1.00 87.88 99 GLN A CA 1
ATOM 826 C C . GLN A 1 99 ? 21.554 -1.064 -25.222 1.00 87.88 99 GLN A C 1
ATOM 828 O O . GLN A 1 99 ? 21.129 -1.635 -26.220 1.00 87.88 99 GLN A O 1
ATOM 833 N N . LEU A 1 100 ? 22.196 -1.718 -24.251 1.00 88.81 100 LEU A N 1
ATOM 834 C CA . LEU A 1 100 ? 22.442 -3.156 -24.306 1.00 88.81 100 LEU A CA 1
ATOM 835 C C . LEU A 1 100 ? 21.135 -3.956 -24.273 1.00 88.81 100 LEU A C 1
ATOM 837 O O . LEU A 1 100 ? 20.961 -4.869 -25.071 1.00 88.81 100 LEU A O 1
ATOM 841 N N . LEU A 1 101 ? 20.199 -3.602 -23.390 1.00 87.31 101 LEU A N 1
ATOM 842 C CA . LEU A 1 101 ? 18.896 -4.263 -23.335 1.00 87.31 101 LEU A CA 1
ATOM 843 C C . LEU A 1 101 ? 18.092 -4.033 -24.617 1.00 87.31 101 LEU A C 1
ATOM 845 O O . LEU A 1 101 ? 17.455 -4.962 -25.089 1.00 87.31 101 LEU A O 1
ATOM 849 N N . ALA A 1 102 ? 18.156 -2.840 -25.204 1.00 86.00 102 ALA A N 1
ATOM 850 C CA . ALA A 1 102 ? 17.517 -2.532 -26.479 1.00 86.00 102 ALA A CA 1
ATOM 851 C C . ALA A 1 102 ? 18.075 -3.353 -27.631 1.00 86.00 102 ALA A C 1
ATOM 853 O O . ALA A 1 102 ? 17.316 -3.927 -28.407 1.00 86.00 102 ALA A O 1
ATOM 854 N N . PHE A 1 103 ? 19.400 -3.481 -27.677 1.00 87.12 103 PHE A N 1
ATOM 855 C CA . PHE A 1 103 ? 20.076 -4.349 -28.624 1.00 87.12 103 PHE A CA 1
ATOM 856 C C . PHE A 1 103 ? 19.636 -5.812 -28.466 1.00 87.12 103 PHE A C 1
ATOM 858 O O . PHE A 1 103 ? 19.254 -6.439 -29.448 1.00 87.12 103 PHE A O 1
ATOM 865 N N . LEU A 1 104 ? 19.612 -6.339 -27.234 1.00 85.25 104 LEU A N 1
ATOM 866 C CA . LEU A 1 104 ? 19.144 -7.704 -26.959 1.00 85.25 104 LEU A CA 1
ATOM 867 C C . LEU A 1 104 ? 17.658 -7.897 -27.291 1.00 85.25 104 LEU A C 1
ATOM 869 O O . LEU A 1 104 ? 17.257 -8.972 -27.732 1.00 85.25 104 LEU A O 1
ATOM 873 N N . ASN A 1 105 ? 16.833 -6.875 -27.072 1.00 83.31 105 ASN A N 1
ATOM 874 C CA . ASN A 1 105 ? 15.401 -6.916 -27.352 1.00 83.31 105 ASN A CA 1
ATOM 875 C C . ASN A 1 105 ? 15.082 -6.709 -28.844 1.00 83.31 105 ASN A C 1
ATOM 877 O O . ASN A 1 105 ? 13.968 -6.996 -29.269 1.00 83.31 105 ASN A O 1
ATOM 881 N N . GLY A 1 106 ? 16.044 -6.217 -29.633 1.00 80.75 106 GLY A N 1
ATOM 882 C CA . GLY A 1 106 ? 15.855 -5.867 -31.040 1.00 80.75 106 GLY A CA 1
ATOM 883 C C . GLY A 1 106 ? 14.986 -4.624 -31.255 1.00 80.75 106 GLY A C 1
ATOM 884 O O . GLY A 1 106 ? 14.380 -4.493 -32.317 1.00 80.75 106 GLY A O 1
ATOM 885 N N . THR A 1 107 ? 14.888 -3.723 -30.269 1.00 79.19 107 THR A N 1
ATOM 886 C CA . THR A 1 107 ? 14.025 -2.531 -30.343 1.00 79.19 107 THR A CA 1
ATOM 887 C C . THR A 1 107 ? 14.820 -1.228 -30.262 1.00 79.19 107 THR A C 1
ATOM 889 O O . THR A 1 107 ? 15.904 -1.166 -29.688 1.00 79.19 107 THR A O 1
ATOM 892 N N . LEU A 1 108 ? 14.290 -0.159 -30.870 1.00 77.31 108 LEU A N 1
ATOM 893 C CA . LEU A 1 108 ? 14.915 1.175 -30.887 1.00 77.31 108 LEU A CA 1
ATOM 894 C C . LEU A 1 108 ? 14.503 2.047 -29.687 1.00 77.31 108 LEU A C 1
ATOM 896 O O . LEU A 1 108 ? 14.973 3.174 -29.546 1.00 77.31 108 LEU A O 1
ATOM 900 N N . ASN A 1 109 ? 13.675 1.518 -28.781 1.00 76.75 109 ASN A N 1
ATOM 901 C CA . ASN A 1 109 ? 13.104 2.235 -27.634 1.00 76.75 109 ASN A CA 1
ATOM 902 C C . ASN A 1 109 ? 14.099 2.377 -26.461 1.00 76.75 109 ASN A C 1
ATOM 904 O O . ASN A 1 109 ? 13.715 2.427 -25.294 1.00 76.75 109 ASN A O 1
ATOM 908 N N . SER A 1 110 ? 15.403 2.436 -26.749 1.00 76.25 110 SER A N 1
ATOM 909 C CA . SER A 1 110 ? 16.473 2.535 -25.743 1.00 76.25 110 SER A CA 1
ATOM 910 C C . SER A 1 110 ? 16.492 3.875 -25.000 1.00 7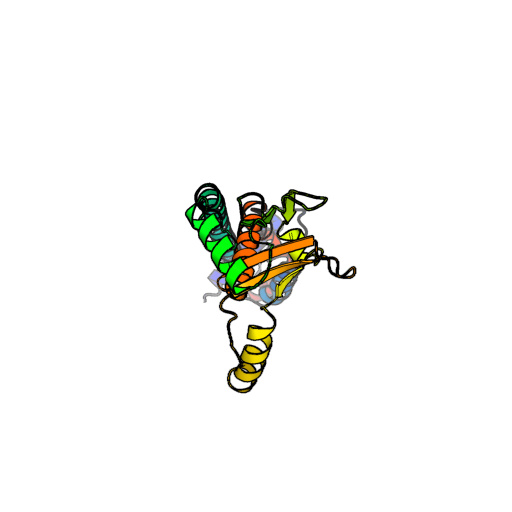6.25 110 SER A C 1
ATOM 912 O O . SER A 1 110 ? 17.072 3.997 -23.912 1.00 76.25 110 SER A O 1
ATOM 914 N N . LEU A 1 111 ? 15.868 4.887 -25.602 1.00 81.44 111 LEU A N 1
ATOM 915 C CA . LEU A 1 111 ? 15.794 6.248 -25.089 1.00 81.44 111 LEU A CA 1
ATOM 916 C C . LEU A 1 111 ? 14.581 6.474 -24.183 1.00 81.44 111 LEU A C 1
ATOM 918 O O . LEU A 1 111 ? 14.604 7.411 -23.383 1.00 81.44 111 LEU A O 1
ATOM 922 N N . ASP A 1 112 ? 13.583 5.594 -24.250 1.00 86.75 112 ASP A N 1
ATOM 923 C CA . ASP A 1 112 ? 12.410 5.672 -23.394 1.00 86.75 112 ASP A CA 1
ATOM 924 C C . ASP A 1 112 ? 12.786 5.308 -21.951 1.00 86.75 112 ASP A C 1
ATOM 926 O O . ASP A 1 112 ? 13.489 4.327 -21.659 1.00 86.75 112 ASP A O 1
ATOM 930 N N . ARG A 1 113 ? 12.332 6.140 -21.013 1.00 88.00 113 ARG A N 1
ATOM 931 C CA . ARG A 1 113 ? 12.653 6.014 -19.592 1.00 88.00 113 ARG A CA 1
ATOM 932 C C . ARG A 1 113 ? 11.376 5.996 -18.772 1.00 88.00 113 ARG A C 1
ATOM 934 O O . ARG A 1 113 ? 10.543 6.890 -18.880 1.00 88.00 113 ARG A O 1
ATOM 941 N N . LEU A 1 114 ? 11.287 5.000 -17.898 1.00 91.31 114 LEU A N 1
ATOM 942 C CA . LEU A 1 114 ? 10.299 4.956 -16.826 1.00 91.31 114 LEU A CA 1
ATOM 943 C C . LEU A 1 114 ? 11.023 5.185 -15.521 1.00 91.31 114 LEU A C 1
ATOM 945 O O . LEU A 1 114 ? 12.077 4.585 -15.277 1.00 91.31 114 LEU A O 1
ATOM 949 N N . GLU A 1 115 ? 10.443 6.034 -14.693 1.00 92.44 115 GLU A N 1
ATOM 950 C CA . GLU A 1 115 ? 11.026 6.358 -13.416 1.00 92.44 115 GLU A CA 1
ATOM 951 C C . GLU A 1 115 ? 9.978 6.642 -12.354 1.00 92.44 115 GLU A C 1
ATOM 953 O O . GLU A 1 115 ? 9.114 7.481 -12.559 1.00 92.44 115 GLU A O 1
ATOM 958 N N . VAL A 1 116 ? 10.072 5.989 -11.201 1.00 93.81 116 VAL A N 1
ATOM 959 C CA . VAL A 1 116 ? 9.257 6.348 -10.039 1.00 93.81 116 VAL A CA 1
ATOM 960 C C . VAL A 1 116 ? 10.011 7.388 -9.225 1.00 93.81 116 VAL A C 1
ATOM 962 O O . VAL A 1 116 ? 11.115 7.126 -8.747 1.00 93.81 116 VAL A O 1
ATOM 965 N N . THR A 1 117 ? 9.412 8.566 -9.094 1.00 93.44 117 THR A N 1
ATOM 966 C CA . THR A 1 117 ? 9.878 9.667 -8.245 1.00 93.44 117 THR A CA 1
ATOM 967 C C . THR A 1 117 ? 8.865 9.926 -7.134 1.00 93.44 117 THR A C 1
ATOM 969 O O . THR A 1 117 ? 7.810 9.299 -7.093 1.00 93.44 117 THR A O 1
ATOM 972 N N . GLU A 1 118 ? 9.137 10.896 -6.261 1.00 91.50 118 GLU A N 1
ATOM 973 C CA . GLU A 1 118 ? 8.200 11.343 -5.218 1.00 91.50 118 GLU A CA 1
ATOM 974 C C . GLU A 1 118 ? 6.813 11.773 -5.739 1.00 91.50 118 GLU A C 1
ATOM 976 O O . GLU A 1 118 ? 5.857 11.804 -4.973 1.00 91.50 118 GLU A O 1
ATOM 981 N N . GLN A 1 119 ? 6.711 12.122 -7.028 1.00 90.94 119 GLN A N 1
ATOM 982 C CA . GLN A 1 119 ? 5.482 12.595 -7.678 1.00 90.94 119 GLN A CA 1
ATOM 983 C C . GLN A 1 119 ? 4.673 11.451 -8.312 1.00 90.94 119 GLN A C 1
ATOM 985 O O . GLN A 1 119 ? 3.573 11.673 -8.813 1.00 90.94 119 GLN A O 1
ATOM 990 N N . GLY A 1 120 ? 5.237 10.241 -8.372 1.00 93.25 120 GLY A N 1
ATOM 991 C CA . GLY A 1 120 ? 4.663 9.091 -9.064 1.00 93.25 120 GLY A CA 1
ATOM 992 C C . GLY A 1 120 ? 5.545 8.568 -10.197 1.00 93.25 120 GLY A C 1
ATOM 993 O O . GLY A 1 120 ? 6.753 8.799 -10.243 1.00 93.25 120 GLY A O 1
ATOM 994 N N . LEU A 1 121 ? 4.942 7.822 -11.121 1.00 95.38 121 LEU A N 1
ATOM 995 C CA . LEU A 1 121 ? 5.633 7.198 -12.245 1.00 95.38 121 LEU A CA 1
ATOM 996 C C . LEU A 1 121 ? 5.750 8.201 -13.395 1.00 95.38 121 LEU A C 1
ATOM 998 O O . LEU A 1 121 ? 4.776 8.492 -14.086 1.00 95.38 121 LEU A O 1
ATOM 1002 N N . GLN A 1 122 ? 6.956 8.706 -13.604 1.00 94.44 122 GLN A N 1
ATOM 1003 C CA . GLN A 1 122 ? 7.349 9.559 -14.711 1.00 94.44 122 GLN A CA 1
ATOM 1004 C C . GLN A 1 122 ? 7.682 8.714 -15.942 1.00 94.44 122 GLN A C 1
ATOM 1006 O O . GLN A 1 122 ? 8.587 7.873 -15.931 1.00 94.44 122 GLN A O 1
ATOM 1011 N N . LEU A 1 123 ? 6.953 8.965 -17.020 1.00 92.44 123 LEU A N 1
ATOM 1012 C CA . LEU A 1 123 ? 7.209 8.433 -18.350 1.00 92.44 123 LEU A CA 1
ATOM 1013 C C . LEU A 1 123 ? 7.948 9.501 -19.149 1.00 92.44 123 LEU A C 1
ATOM 1015 O O . LEU A 1 123 ? 7.445 10.616 -19.244 1.00 92.44 123 LEU A O 1
ATOM 1019 N N . TYR A 1 124 ? 9.091 9.167 -19.742 1.00 91.00 124 TYR A N 1
ATOM 1020 C CA . TYR A 1 124 ? 9.830 10.050 -20.643 1.00 91.00 124 TYR A CA 1
ATOM 1021 C C . TYR A 1 124 ? 10.034 9.364 -21.991 1.00 91.00 124 TYR A C 1
ATOM 1023 O O . TYR A 1 124 ? 10.678 8.315 -22.053 1.00 91.00 124 TYR A O 1
ATOM 1031 N N . GLN A 1 125 ? 9.519 9.974 -23.057 1.00 89.00 125 GLN A N 1
ATOM 1032 C CA . GLN A 1 125 ? 9.611 9.475 -24.431 1.00 89.00 125 GLN A CA 1
ATOM 1033 C C . GLN A 1 125 ? 9.987 10.627 -25.373 1.00 89.00 125 GLN A C 1
ATOM 1035 O O . GLN A 1 125 ? 9.122 11.407 -25.774 1.00 89.00 125 GLN A O 1
ATOM 1040 N N . PRO A 1 126 ? 11.270 10.789 -25.734 1.00 83.00 126 PRO A N 1
ATOM 1041 C CA . PRO A 1 126 ? 11.758 12.010 -26.381 1.00 83.00 126 PRO A CA 1
ATOM 1042 C C . PRO A 1 126 ? 11.160 12.279 -27.770 1.00 83.00 126 PRO A C 1
ATOM 1044 O O . PRO A 1 126 ? 11.153 13.425 -28.207 1.00 83.00 126 PRO A O 1
ATOM 1047 N N . PHE A 1 127 ? 10.653 11.250 -28.453 1.00 84.12 127 PHE A N 1
ATOM 1048 C CA . PHE A 1 127 ? 10.094 11.358 -29.806 1.00 84.12 127 PHE A CA 1
ATOM 1049 C C . PHE A 1 127 ? 8.571 11.175 -29.868 1.00 84.12 127 PHE A C 1
ATOM 1051 O O . PHE A 1 127 ? 7.999 11.161 -30.957 1.00 84.12 127 PHE A O 1
ATOM 1058 N N . ALA A 1 128 ? 7.901 11.028 -28.723 1.00 81.75 128 ALA A N 1
ATOM 1059 C CA . ALA A 1 128 ? 6.447 10.932 -28.671 1.00 81.75 128 ALA A CA 1
ATOM 1060 C C . ALA A 1 128 ? 5.791 12.323 -28.717 1.00 81.75 128 ALA A C 1
ATOM 1062 O O . ALA A 1 128 ? 6.382 13.321 -28.309 1.00 81.75 128 ALA A O 1
ATOM 1063 N N . THR A 1 129 ? 4.525 12.390 -29.150 1.00 79.94 129 THR A N 1
ATOM 1064 C CA . THR A 1 129 ? 3.722 13.633 -29.131 1.00 79.94 129 THR A CA 1
ATOM 1065 C C . THR A 1 129 ? 3.618 14.235 -27.727 1.00 79.94 129 THR A C 1
ATOM 1067 O O . THR A 1 129 ? 3.553 15.451 -27.577 1.00 79.94 129 THR A O 1
ATOM 1070 N N . VAL A 1 130 ? 3.605 13.382 -26.700 1.00 81.19 130 VAL A N 1
ATOM 1071 C CA . VAL A 1 130 ? 3.673 13.777 -25.292 1.00 81.19 130 VAL A CA 1
ATOM 1072 C C . VAL A 1 130 ? 4.984 13.242 -24.738 1.00 81.19 130 VAL A C 1
ATOM 1074 O O . VAL A 1 130 ? 5.124 12.041 -24.526 1.00 81.19 130 VAL A O 1
ATOM 1077 N N . SER A 1 131 ? 5.949 14.136 -24.533 1.00 82.88 131 SER A N 1
ATOM 1078 C CA . SER A 1 131 ? 7.317 13.760 -24.168 1.00 82.88 131 SER A CA 1
ATOM 1079 C C . SER A 1 131 ? 7.475 13.343 -22.707 1.00 82.88 131 SER A C 1
ATOM 1081 O O . SER A 1 131 ? 8.379 12.567 -22.392 1.00 82.88 131 SER A O 1
ATOM 1083 N N . GLN A 1 132 ? 6.604 13.838 -21.823 1.00 90.62 132 GLN A N 1
ATOM 1084 C CA . GLN A 1 132 ? 6.595 13.501 -20.405 1.00 90.62 132 GLN A CA 1
ATOM 1085 C C . GLN A 1 132 ? 5.168 13.341 -19.873 1.00 90.62 132 GLN A C 1
ATOM 1087 O O . GLN A 1 132 ? 4.291 14.151 -20.176 1.00 90.62 132 GLN A O 1
ATOM 1092 N N . ARG A 1 133 ? 4.939 12.321 -19.040 1.00 90.81 133 ARG A N 1
ATOM 1093 C CA . ARG A 1 133 ? 3.665 12.108 -18.339 1.00 90.81 133 ARG A CA 1
ATOM 1094 C C . ARG A 1 133 ? 3.900 11.551 -16.940 1.00 90.81 133 ARG A C 1
ATOM 1096 O O . ARG A 1 133 ? 4.720 10.654 -16.774 1.00 90.81 133 ARG A O 1
ATOM 1103 N N . THR A 1 134 ? 3.131 12.027 -15.967 1.00 93.94 134 THR A N 1
ATOM 1104 C CA . THR A 1 134 ? 3.097 11.467 -14.610 1.00 93.94 134 THR A CA 1
ATOM 1105 C C . THR A 1 134 ? 1.894 10.541 -14.469 1.00 93.94 134 THR A C 1
ATOM 1107 O O . THR A 1 134 ? 0.785 10.908 -14.858 1.00 93.94 134 THR A O 1
ATOM 1110 N N . ILE A 1 135 ? 2.106 9.349 -13.916 1.00 93.38 135 ILE A N 1
ATOM 1111 C CA . ILE A 1 135 ? 1.058 8.391 -13.558 1.00 93.38 135 ILE A CA 1
ATOM 1112 C C . ILE A 1 135 ? 1.073 8.196 -12.049 1.00 93.38 135 ILE A C 1
ATOM 1114 O O . ILE A 1 135 ? 2.108 7.889 -11.455 1.00 93.38 135 ILE A O 1
ATOM 1118 N N . THR A 1 136 ? -0.095 8.345 -11.439 1.00 93.88 136 THR A N 1
ATOM 1119 C CA . THR A 1 136 ? -0.285 8.193 -9.996 1.00 93.88 136 THR A CA 1
ATOM 1120 C C . THR A 1 136 ? -0.827 6.808 -9.652 1.00 93.88 136 THR A C 1
ATOM 1122 O O . THR A 1 136 ? -1.330 6.072 -10.504 1.00 93.88 136 THR A O 1
ATOM 1125 N N . TYR A 1 137 ? -0.782 6.444 -8.369 1.00 93.88 137 TYR A N 1
ATOM 1126 C CA . TYR A 1 137 ? -1.429 5.218 -7.897 1.00 93.88 137 TYR A CA 1
ATOM 1127 C C . TYR A 1 137 ? -2.936 5.205 -8.168 1.00 93.88 137 TYR A C 1
ATOM 1129 O O . TYR A 1 137 ? -3.507 4.159 -8.476 1.00 93.88 137 TYR A O 1
ATOM 1137 N N . ARG A 1 138 ? -3.581 6.375 -8.095 1.00 91.81 138 ARG A N 1
ATOM 1138 C CA . ARG A 1 138 ? -5.010 6.525 -8.365 1.00 91.81 138 ARG A CA 1
ATOM 1139 C C . ARG A 1 138 ? -5.359 6.100 -9.790 1.00 91.81 138 ARG A C 1
ATOM 1141 O O . ARG A 1 138 ? -6.343 5.392 -9.976 1.00 91.81 138 ARG A O 1
ATOM 1148 N N . ASP A 1 139 ? -4.523 6.448 -10.767 1.00 92.19 139 ASP A N 1
ATOM 1149 C CA . ASP A 1 139 ? -4.723 6.055 -12.166 1.00 92.19 139 ASP A CA 1
ATOM 1150 C C . ASP A 1 139 ? -4.677 4.530 -12.352 1.00 92.19 139 ASP A C 1
ATOM 1152 O O . ASP A 1 139 ? -5.438 3.979 -13.148 1.00 92.19 139 ASP A O 1
ATOM 1156 N N . LEU A 1 140 ? -3.827 3.835 -11.586 1.00 91.50 140 LEU A N 1
ATOM 1157 C CA . LEU A 1 140 ? -3.771 2.370 -11.581 1.00 91.50 140 LEU A CA 1
ATOM 1158 C C . LEU A 1 140 ? -4.970 1.754 -10.845 1.00 91.50 140 LEU A C 1
ATOM 1160 O O . LEU A 1 140 ? -5.575 0.804 -11.343 1.00 91.50 140 LEU A O 1
ATOM 1164 N N . ARG A 1 141 ? -5.337 2.300 -9.676 1.00 91.06 141 ARG A N 1
ATOM 1165 C CA . ARG A 1 141 ? -6.459 1.825 -8.843 1.00 91.06 141 ARG A CA 1
ATOM 1166 C C . ARG A 1 141 ? -7.797 1.952 -9.571 1.00 91.06 141 ARG A C 1
ATOM 1168 O O . ARG A 1 141 ? -8.599 1.025 -9.536 1.00 91.06 141 ARG A O 1
ATOM 1175 N N . GLU A 1 142 ? -8.011 3.066 -10.265 1.00 92.44 142 GLU A N 1
ATOM 1176 C CA . GLU A 1 142 ? -9.212 3.329 -11.068 1.00 92.44 142 GLU A CA 1
ATOM 1177 C C . GLU A 1 142 ? -9.165 2.675 -12.459 1.00 92.44 142 GLU A C 1
ATOM 1179 O O . GLU A 1 142 ? -10.087 2.859 -13.249 1.00 92.44 142 GLU A O 1
ATOM 1184 N N . ARG A 1 143 ? -8.110 1.906 -12.774 1.00 89.12 143 ARG A N 1
ATOM 1185 C CA . ARG A 1 143 ? -7.898 1.280 -14.088 1.00 89.12 143 ARG A CA 1
ATOM 1186 C C . ARG A 1 143 ? -7.999 2.291 -15.235 1.00 89.12 143 ARG A C 1
ATOM 1188 O O . ARG A 1 143 ? -8.560 1.982 -16.275 1.00 89.12 143 ARG A O 1
ATOM 1195 N N . ARG A 1 144 ? -7.456 3.498 -15.066 1.00 90.12 144 ARG A N 1
ATOM 1196 C CA . ARG A 1 144 ? -7.258 4.456 -16.171 1.00 90.12 144 ARG A CA 1
ATOM 1197 C C . ARG A 1 144 ? -6.016 4.118 -16.986 1.00 90.12 144 ARG A C 1
ATOM 1199 O O . ARG A 1 144 ? -5.898 4.507 -18.141 1.00 90.12 144 ARG A O 1
ATOM 1206 N N . VAL A 1 145 ? -5.076 3.407 -16.368 1.00 91.81 145 VAL A N 1
ATOM 1207 C CA . VAL A 1 145 ? -3.828 2.962 -16.981 1.00 91.81 145 VAL A CA 1
ATOM 1208 C C . VAL A 1 145 ? -3.503 1.553 -16.500 1.00 91.81 145 VAL A C 1
ATOM 1210 O O . VAL A 1 145 ? -3.729 1.219 -15.336 1.00 91.81 145 VAL A O 1
ATOM 1213 N N . VAL A 1 146 ? -2.944 0.727 -17.384 1.00 92.44 146 VAL A N 1
ATOM 1214 C CA . VAL A 1 146 ? -2.450 -0.610 -17.051 1.00 92.44 146 VAL A CA 1
ATOM 1215 C C . VAL A 1 146 ? -0.963 -0.710 -17.369 1.00 92.44 146 VAL A C 1
ATOM 1217 O O . VAL A 1 146 ? -0.508 -0.325 -18.444 1.00 92.44 146 VAL A O 1
ATOM 1220 N N . LEU A 1 147 ? -0.214 -1.250 -16.408 1.00 92.69 147 LEU A N 1
ATOM 1221 C CA . LEU A 1 147 ? 1.179 -1.654 -16.578 1.00 92.69 147 LEU A CA 1
ATOM 1222 C C . LEU A 1 147 ? 1.216 -3.133 -16.949 1.00 92.69 147 LEU A C 1
ATOM 1224 O O . LEU A 1 147 ? 0.740 -3.970 -16.173 1.00 92.69 147 LEU A O 1
ATOM 1228 N N . SER A 1 148 ? 1.799 -3.433 -18.102 1.00 91.56 148 SER A N 1
ATOM 1229 C CA . SER A 1 148 ? 1.965 -4.786 -18.628 1.00 91.56 148 SER A CA 1
ATOM 1230 C C . SER A 1 148 ? 3.402 -5.048 -19.051 1.00 91.56 148 SER A C 1
ATOM 1232 O O . SER A 1 148 ? 4.207 -4.125 -19.178 1.00 91.56 148 SER A O 1
ATOM 1234 N N . VAL A 1 149 ? 3.709 -6.324 -19.235 1.00 91.25 149 VAL A N 1
ATOM 1235 C CA . VAL A 1 149 ? 5.021 -6.802 -19.650 1.00 91.25 149 VAL A CA 1
ATOM 1236 C C . VAL A 1 149 ? 4.889 -7.404 -21.036 1.00 91.25 149 VAL A C 1
ATOM 1238 O O . VAL A 1 149 ? 4.018 -8.240 -21.261 1.00 91.25 149 VAL A O 1
ATOM 1241 N N . ASN A 1 150 ? 5.763 -6.981 -21.940 1.00 89.94 150 ASN A N 1
ATOM 1242 C CA . ASN A 1 150 ? 5.871 -7.515 -23.285 1.00 89.94 150 ASN A CA 1
ATOM 1243 C C . ASN A 1 150 ? 7.273 -8.125 -23.473 1.00 89.94 150 ASN A C 1
ATOM 1245 O O . ASN A 1 150 ? 8.246 -7.374 -23.605 1.00 89.94 150 ASN A O 1
ATOM 1249 N N . PRO A 1 151 ? 7.427 -9.460 -23.404 1.00 87.56 151 PRO A N 1
ATOM 1250 C CA . PRO A 1 151 ? 8.696 -10.107 -23.718 1.00 87.56 151 PRO A CA 1
ATOM 1251 C C . PRO A 1 151 ? 9.007 -9.990 -25.224 1.00 87.56 151 PRO A C 1
ATOM 1253 O O . PRO A 1 151 ? 8.090 -9.873 -26.036 1.00 87.56 151 PRO A O 1
ATOM 1256 N N . PRO A 1 152 ? 10.282 -10.049 -25.641 1.00 86.50 152 PRO A N 1
ATOM 1257 C CA . PRO A 1 152 ? 10.606 -10.149 -27.059 1.00 86.50 152 PRO A CA 1
ATOM 1258 C C . PRO A 1 152 ? 10.099 -11.474 -27.635 1.00 86.50 152 PRO A C 1
ATOM 1260 O O . PRO A 1 152 ? 10.131 -12.499 -26.955 1.00 86.50 152 PRO A O 1
ATOM 1263 N N . ALA A 1 153 ? 9.701 -11.468 -28.910 1.00 85.12 153 ALA A N 1
ATOM 1264 C CA . ALA A 1 153 ? 9.052 -12.609 -29.567 1.00 85.12 153 ALA A CA 1
ATOM 1265 C C . ALA A 1 153 ? 9.823 -13.936 -29.419 1.00 85.12 153 ALA A C 1
ATOM 1267 O O . ALA A 1 153 ? 9.229 -14.968 -29.125 1.00 85.12 153 ALA A O 1
ATOM 1268 N N . TYR A 1 154 ? 11.155 -13.901 -29.546 1.00 84.38 154 TYR A N 1
ATOM 1269 C CA . TYR A 1 154 ? 11.993 -15.095 -29.394 1.00 84.38 154 TYR A CA 1
ATOM 1270 C C . TYR A 1 154 ? 12.035 -15.627 -27.950 1.00 84.38 154 TYR A C 1
ATOM 1272 O O . TYR A 1 154 ? 12.199 -16.827 -27.740 1.00 84.38 154 TYR A O 1
ATOM 1280 N N . LEU A 1 155 ? 11.912 -14.751 -26.941 1.00 84.75 155 LEU A N 1
ATOM 1281 C CA . LEU A 1 155 ? 11.782 -15.188 -25.553 1.00 84.75 155 LEU A CA 1
ATOM 1282 C C . LEU A 1 155 ? 10.380 -15.710 -25.292 1.00 84.75 155 LEU A C 1
ATOM 1284 O O . LEU A 1 155 ? 10.255 -16.678 -24.559 1.00 84.75 155 LEU A O 1
ATOM 1288 N N . ASP A 1 156 ? 9.344 -15.098 -25.858 1.00 84.31 156 ASP A N 1
ATOM 1289 C CA . ASP A 1 156 ? 7.962 -15.500 -25.594 1.00 84.31 156 ASP A CA 1
ATOM 1290 C C . ASP A 1 156 ? 7.700 -16.958 -26.003 1.00 84.31 156 ASP A C 1
ATOM 1292 O O . ASP A 1 156 ? 7.133 -17.727 -25.228 1.00 84.31 156 ASP A O 1
ATOM 1296 N N . GLU A 1 157 ? 8.227 -17.390 -27.151 1.00 84.56 157 GLU A N 1
ATOM 1297 C CA . GLU A 1 157 ? 8.140 -18.784 -27.612 1.00 84.56 157 GLU A CA 1
ATOM 1298 C C . GLU A 1 157 ? 8.827 -19.768 -26.641 1.00 84.56 157 GLU A C 1
ATOM 1300 O O . GLU A 1 157 ? 8.263 -20.796 -26.236 1.00 84.56 157 GLU A O 1
ATOM 1305 N N . LEU A 1 158 ? 10.034 -19.420 -26.186 1.00 85.75 158 LEU A N 1
ATOM 1306 C CA . LEU A 1 158 ? 10.801 -20.225 -25.235 1.00 85.75 158 LEU A CA 1
ATOM 1307 C C . LEU A 1 158 ? 10.152 -20.240 -23.841 1.00 85.75 158 LEU A C 1
ATOM 1309 O O . LEU A 1 158 ? 10.061 -21.287 -23.197 1.00 85.75 158 LEU A O 1
ATOM 1313 N N . LEU A 1 159 ? 9.663 -19.093 -23.373 1.00 84.69 159 LEU A N 1
ATOM 1314 C CA . LEU A 1 159 ? 8.984 -18.937 -22.089 1.00 84.69 159 LEU A CA 1
ATOM 1315 C C . LEU A 1 159 ? 7.634 -19.655 -22.085 1.00 84.69 159 LEU A C 1
ATOM 1317 O O . LEU A 1 159 ? 7.294 -20.274 -21.080 1.00 84.69 159 LEU A O 1
ATOM 1321 N N . GLY A 1 160 ? 6.887 -19.621 -23.190 1.00 83.44 160 GLY A N 1
ATOM 1322 C CA . GLY A 1 160 ? 5.643 -20.366 -23.366 1.00 83.44 160 GLY A CA 1
ATOM 1323 C C . GLY A 1 160 ? 5.861 -21.871 -23.231 1.00 83.44 160 GLY A C 1
ATOM 1324 O O . GLY A 1 160 ? 5.124 -22.538 -22.506 1.00 83.44 160 GLY A O 1
ATOM 1325 N N . THR A 1 161 ? 6.940 -22.383 -23.826 1.00 84.56 161 THR A N 1
ATOM 1326 C CA . THR A 1 161 ? 7.358 -23.783 -23.666 1.00 84.56 161 THR A CA 1
ATOM 1327 C C . THR A 1 161 ? 7.724 -24.091 -22.211 1.00 84.56 161 THR A C 1
ATOM 1329 O O . THR A 1 161 ? 7.236 -25.059 -21.633 1.00 84.56 161 THR A O 1
ATOM 1332 N N . LEU A 1 162 ? 8.533 -23.245 -21.564 1.00 84.06 162 LEU A N 1
ATOM 1333 C CA . LEU A 1 162 ? 8.936 -23.439 -20.165 1.00 84.06 162 LEU A CA 1
ATOM 1334 C C . LEU A 1 162 ? 7.764 -23.350 -19.179 1.00 84.06 162 LEU A C 1
ATOM 1336 O O . LEU A 1 162 ? 7.765 -24.059 -18.169 1.00 84.06 162 LEU A O 1
ATOM 1340 N N . ARG A 1 163 ? 6.759 -22.514 -19.464 1.00 83.94 163 ARG A N 1
ATOM 1341 C CA . ARG A 1 163 ? 5.553 -22.360 -18.636 1.00 83.94 163 ARG A CA 1
ATOM 1342 C C . ARG A 1 163 ? 4.725 -23.640 -18.556 1.00 83.94 163 ARG A C 1
ATOM 1344 O O . ARG A 1 163 ? 4.060 -23.853 -17.549 1.00 83.94 163 ARG A O 1
ATOM 1351 N N . GLN A 1 164 ? 4.815 -24.523 -19.552 1.00 84.31 164 GLN A N 1
ATOM 1352 C CA . GLN A 1 164 ? 4.183 -25.847 -19.491 1.00 84.31 164 GLN A CA 1
ATOM 1353 C C . GLN A 1 164 ? 4.800 -26.739 -18.402 1.00 84.31 164 GLN A C 1
ATOM 1355 O O . GLN A 1 164 ? 4.120 -27.602 -17.857 1.00 84.31 164 GLN A O 1
ATOM 1360 N N . PHE A 1 165 ? 6.072 -26.516 -18.057 1.00 85.81 165 PHE A N 1
ATOM 1361 C CA . PHE A 1 165 ? 6.805 -27.311 -17.066 1.00 85.81 165 PHE A CA 1
ATOM 1362 C C . PHE A 1 165 ? 6.922 -26.629 -15.699 1.00 85.81 165 PHE A C 1
ATOM 1364 O O . PHE A 1 165 ? 7.230 -27.289 -14.705 1.00 85.81 165 PHE A O 1
ATOM 1371 N N . ARG A 1 166 ? 6.725 -25.307 -15.628 1.00 82.69 166 ARG A N 1
ATOM 1372 C CA . ARG A 1 166 ? 6.800 -24.519 -14.391 1.00 82.69 166 ARG A CA 1
ATOM 1373 C C . ARG A 1 166 ? 5.777 -23.391 -14.406 1.00 82.69 166 ARG A C 1
ATOM 1375 O O . ARG A 1 166 ? 5.815 -22.537 -15.280 1.00 82.69 166 ARG A O 1
ATOM 1382 N N . GLU A 1 167 ? 4.963 -23.297 -13.358 1.00 74.50 167 GLU A N 1
ATOM 1383 C CA . GLU A 1 167 ? 3.953 -22.233 -13.222 1.00 74.50 167 GLU A CA 1
ATOM 1384 C C . GLU A 1 167 ? 4.551 -20.818 -13.121 1.00 74.50 167 GLU A C 1
ATOM 1386 O O . GLU A 1 167 ? 3.901 -19.837 -13.474 1.00 74.50 167 GLU A O 1
ATOM 1391 N N . LYS A 1 168 ? 5.798 -20.687 -12.646 1.00 79.62 168 LYS A N 1
ATOM 1392 C CA . LYS A 1 168 ? 6.463 -19.394 -12.422 1.00 79.62 168 LYS A CA 1
ATOM 1393 C C . LYS A 1 168 ? 7.721 -19.275 -13.271 1.00 79.62 168 LYS A C 1
ATOM 1395 O O . LYS A 1 168 ? 8.813 -19.633 -12.832 1.00 79.62 168 LYS A O 1
ATOM 1400 N N . VAL A 1 169 ? 7.563 -18.749 -14.481 1.00 79.69 169 VAL A N 1
ATOM 1401 C CA . VAL A 1 169 ? 8.684 -18.391 -15.358 1.00 79.69 169 VAL A CA 1
ATOM 1402 C C . VAL A 1 169 ? 8.775 -16.871 -15.435 1.00 79.69 169 VAL A C 1
ATOM 1404 O O . VAL A 1 169 ? 7.836 -16.218 -15.887 1.00 79.69 169 VAL A O 1
ATOM 1407 N N . ILE A 1 170 ? 9.896 -16.327 -14.959 1.00 84.50 170 ILE A N 1
ATOM 1408 C CA . ILE A 1 170 ? 10.168 -14.886 -14.918 1.00 84.50 170 ILE A CA 1
ATOM 1409 C C . ILE A 1 170 ? 10.813 -14.470 -16.237 1.00 84.50 170 ILE A C 1
ATOM 1411 O O . ILE A 1 170 ? 11.774 -15.104 -16.681 1.00 84.50 170 ILE A O 1
ATOM 1415 N N . VAL A 1 171 ? 10.319 -13.389 -16.840 1.00 86.94 171 VAL A N 1
ATOM 1416 C CA . VAL A 1 171 ? 10.927 -12.803 -18.036 1.00 86.94 171 VAL A CA 1
ATOM 1417 C C . VAL A 1 171 ? 12.245 -12.127 -17.630 1.00 86.94 171 VAL A C 1
ATOM 1419 O O . VAL A 1 171 ? 12.222 -11.226 -16.793 1.00 86.94 171 VAL A O 1
ATOM 1422 N N . PRO A 1 172 ? 13.412 -12.511 -18.178 1.00 86.56 172 PRO A N 1
ATOM 1423 C CA . PRO A 1 172 ? 14.689 -11.934 -17.755 1.00 86.56 172 PRO A CA 1
ATOM 1424 C C . PRO A 1 172 ? 14.893 -10.502 -18.278 1.00 86.56 172 PRO A C 1
ATOM 1426 O O . PRO A 1 172 ? 15.458 -9.663 -17.576 1.00 86.56 172 PRO A O 1
ATOM 1429 N N . TRP A 1 173 ? 14.397 -10.195 -19.476 1.00 89.62 173 TRP A N 1
ATOM 1430 C CA . TRP A 1 173 ? 14.346 -8.852 -20.051 1.00 89.62 173 TRP A CA 1
ATOM 1431 C C . TRP A 1 173 ? 13.168 -8.738 -21.018 1.00 89.62 173 TRP A C 1
ATOM 1433 O O . TRP A 1 173 ? 12.727 -9.728 -21.598 1.00 89.62 173 TRP A O 1
ATOM 1443 N N . GLY A 1 174 ? 12.668 -7.523 -21.187 1.00 90.38 174 GLY A N 1
ATOM 1444 C CA . GLY A 1 174 ? 11.576 -7.220 -22.101 1.00 90.38 174 GLY A CA 1
ATOM 1445 C C . GLY A 1 174 ? 11.152 -5.772 -21.945 1.00 90.38 174 GLY A C 1
ATOM 1446 O O . GLY A 1 174 ? 11.910 -4.945 -21.436 1.00 90.38 174 GLY A O 1
ATOM 1447 N N . GLU A 1 175 ? 9.932 -5.464 -22.351 1.00 91.12 175 GLU A N 1
ATOM 1448 C CA . GLU A 1 175 ? 9.391 -4.113 -22.291 1.00 91.12 175 GLU A CA 1
ATOM 1449 C C . GLU A 1 175 ? 8.301 -4.014 -21.232 1.00 91.12 175 GLU A C 1
ATOM 1451 O O . GLU A 1 175 ? 7.455 -4.895 -21.088 1.00 91.12 175 GLU A O 1
ATOM 1456 N N . ILE A 1 176 ? 8.312 -2.916 -20.488 1.00 92.50 176 ILE A N 1
ATOM 1457 C CA . ILE A 1 176 ? 7.175 -2.481 -19.692 1.00 92.50 176 ILE A CA 1
ATOM 1458 C C . ILE A 1 176 ? 6.341 -1.586 -20.596 1.00 92.50 176 ILE A C 1
ATOM 1460 O O . ILE A 1 176 ? 6.807 -0.537 -21.045 1.00 92.50 176 ILE A O 1
ATOM 1464 N N . VAL A 1 177 ? 5.111 -2.012 -20.854 1.00 92.44 177 VAL A N 1
ATOM 1465 C CA . VAL A 1 177 ? 4.153 -1.291 -21.685 1.00 92.44 177 VAL A CA 1
ATOM 1466 C C . VAL A 1 177 ? 3.082 -0.698 -20.790 1.00 92.44 177 VAL A C 1
ATOM 1468 O O . VAL A 1 177 ? 2.429 -1.395 -20.007 1.00 92.44 177 VAL A O 1
ATOM 1471 N N . VAL A 1 178 ? 2.909 0.606 -20.928 1.00 91.94 178 VAL A N 1
ATOM 1472 C CA . VAL A 1 178 ? 1.878 1.394 -20.279 1.00 91.94 178 VAL A CA 1
ATOM 1473 C C . VAL A 1 178 ? 0.809 1.685 -21.318 1.00 91.94 178 VAL A C 1
ATOM 1475 O O . VAL A 1 178 ? 1.102 2.327 -22.326 1.00 91.94 178 VAL A O 1
ATOM 1478 N N . TYR A 1 179 ? -0.421 1.240 -21.091 1.00 92.56 179 TYR A N 1
ATOM 1479 C CA . TYR A 1 179 ? -1.519 1.478 -22.025 1.00 92.56 179 TYR A CA 1
ATOM 1480 C C . TYR A 1 179 ? -2.800 1.901 -21.312 1.00 92.56 179 TYR A C 1
ATOM 1482 O O . TYR A 1 179 ? -2.978 1.683 -20.111 1.00 92.56 179 TYR A O 1
ATOM 1490 N N . GLU A 1 180 ? -3.691 2.530 -22.069 1.00 89.38 180 GLU A N 1
ATOM 1491 C CA . GLU A 1 180 ? -5.025 2.902 -21.615 1.00 89.38 180 GLU A CA 1
ATOM 1492 C C . GLU A 1 180 ? -6.005 1.742 -21.875 1.00 89.38 180 GLU A C 1
ATOM 1494 O O . GLU A 1 180 ? -6.151 1.293 -23.020 1.00 89.38 180 GLU A O 1
ATOM 1499 N N . PRO A 1 181 ? -6.666 1.205 -20.837 1.00 85.25 181 PRO A N 1
ATOM 1500 C CA . PRO A 1 181 ? -7.630 0.131 -21.012 1.00 85.25 181 PRO A CA 1
ATOM 1501 C C . PRO A 1 181 ? -8.881 0.644 -21.736 1.00 85.25 181 PRO A C 1
ATOM 1503 O O . PRO A 1 181 ? -9.315 1.777 -21.553 1.00 85.25 181 PRO A O 1
ATOM 1506 N N . GLY A 1 182 ? -9.462 -0.203 -22.584 1.00 85.38 182 GLY A N 1
ATOM 1507 C CA . GLY A 1 182 ? -10.593 0.150 -23.447 1.00 85.38 182 GLY A CA 1
ATOM 1508 C C . GLY A 1 182 ? -10.152 0.623 -24.831 1.00 85.38 182 GLY A C 1
ATOM 1509 O O . GLY A 1 182 ? -10.549 0.015 -25.819 1.00 85.38 182 GLY A O 1
ATOM 1510 N N . SER A 1 183 ? -9.290 1.644 -24.915 1.00 85.50 183 SER A N 1
ATOM 1511 C CA . SER A 1 183 ? -8.750 2.105 -26.207 1.00 85.50 183 SER A CA 1
ATOM 1512 C C . SER A 1 183 ? -7.640 1.192 -26.742 1.00 85.50 183 SER A C 1
ATOM 1514 O O . SER A 1 183 ? -7.402 1.158 -27.948 1.00 85.50 183 SER A O 1
ATOM 1516 N N . GLY A 1 184 ? -6.943 0.468 -25.855 1.00 83.25 184 GLY A N 1
ATOM 1517 C CA . GLY A 1 184 ? -5.776 -0.347 -26.210 1.00 83.25 184 GLY A CA 1
ATOM 1518 C C . GLY A 1 184 ? -4.580 0.494 -26.662 1.00 83.25 184 GLY A C 1
ATOM 1519 O O . GLY A 1 184 ? -3.609 -0.036 -27.197 1.00 83.25 184 GLY A O 1
ATOM 1520 N N . ARG A 1 185 ? -4.643 1.819 -26.475 1.00 86.81 185 ARG A N 1
ATOM 1521 C CA . ARG A 1 185 ? -3.607 2.737 -26.930 1.00 86.81 185 ARG A CA 1
ATOM 1522 C C . ARG A 1 185 ? -2.378 2.613 -26.038 1.00 86.81 185 ARG A C 1
ATOM 1524 O O . ARG A 1 185 ? -2.447 2.883 -24.837 1.00 86.81 185 ARG A O 1
ATOM 1531 N N . ASN A 1 186 ? -1.241 2.300 -26.652 1.00 87.06 186 ASN A N 1
ATOM 1532 C CA . ASN A 1 186 ? 0.058 2.366 -25.992 1.00 87.06 186 ASN A CA 1
ATOM 1533 C C . ASN A 1 186 ? 0.378 3.827 -25.650 1.00 87.06 186 ASN A C 1
ATOM 1535 O O . ASN A 1 186 ? 0.476 4.681 -26.533 1.00 87.06 186 ASN A O 1
ATOM 1539 N N . ILE A 1 187 ? 0.491 4.106 -24.354 1.00 86.94 187 ILE A N 1
ATOM 1540 C CA . ILE A 1 187 ? 0.861 5.413 -23.810 1.00 86.94 187 ILE A CA 1
ATOM 1541 C C . ILE A 1 187 ? 2.376 5.538 -23.807 1.00 86.94 187 ILE A C 1
ATOM 1543 O O . ILE A 1 187 ? 2.883 6.554 -24.257 1.00 86.94 187 ILE A O 1
ATOM 1547 N N . ALA A 1 188 ? 3.069 4.527 -23.280 1.00 89.94 188 ALA A N 1
ATOM 1548 C CA . ALA A 1 188 ? 4.519 4.492 -23.230 1.00 89.94 188 ALA A CA 1
ATOM 1549 C C . ALA A 1 188 ? 5.047 3.060 -23.208 1.00 89.94 188 ALA A C 1
ATOM 1551 O O . ALA A 1 188 ? 4.381 2.140 -22.736 1.00 89.94 188 ALA A O 1
ATOM 1552 N N . THR A 1 189 ? 6.272 2.886 -23.680 1.00 90.19 189 THR A N 1
ATOM 1553 C CA . THR A 1 189 ? 6.989 1.610 -23.678 1.00 90.19 189 THR A CA 1
ATOM 1554 C C . THR A 1 189 ? 8.393 1.857 -23.186 1.00 90.19 189 THR A C 1
ATOM 1556 O O . THR A 1 189 ? 9.019 2.804 -23.636 1.00 90.19 189 THR A O 1
ATOM 1559 N N . ALA A 1 190 ? 8.926 1.034 -22.293 1.00 91.12 190 ALA A N 1
ATOM 1560 C CA . ALA A 1 190 ? 10.346 1.121 -21.989 1.00 91.12 190 ALA A CA 1
ATOM 1561 C C . ALA A 1 190 ? 10.941 -0.227 -21.640 1.00 91.12 190 ALA A C 1
ATOM 1563 O O . ALA A 1 1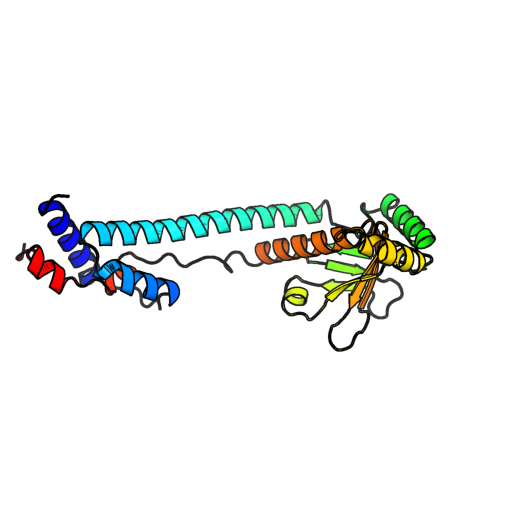90 ? 10.334 -1.057 -20.968 1.00 91.12 190 ALA A O 1
ATOM 1564 N N . ILE A 1 191 ? 12.183 -0.405 -22.058 1.00 91.19 191 ILE A N 1
ATOM 1565 C CA . ILE A 1 191 ? 12.897 -1.661 -21.899 1.00 91.19 191 ILE A CA 1
ATOM 1566 C C . ILE A 1 191 ? 13.370 -1.789 -20.456 1.00 91.19 191 ILE A C 1
ATOM 1568 O O . ILE A 1 191 ? 13.906 -0.836 -19.882 1.00 91.19 191 ILE A O 1
ATOM 1572 N N . ALA A 1 192 ? 13.168 -2.959 -19.865 1.00 91.62 192 ALA A N 1
ATOM 1573 C CA . ALA A 1 192 ? 13.497 -3.229 -18.479 1.00 91.62 192 ALA A CA 1
ATOM 1574 C C . ALA A 1 192 ? 14.157 -4.595 -18.304 1.00 91.62 192 ALA A C 1
ATOM 1576 O O . ALA A 1 192 ? 13.897 -5.556 -19.031 1.00 91.62 192 ALA A O 1
ATOM 1577 N N . PHE A 1 193 ? 15.004 -4.674 -17.281 1.00 90.00 193 PHE A N 1
ATOM 1578 C CA . PHE A 1 193 ? 15.491 -5.947 -16.771 1.00 90.00 193 PHE A CA 1
ATOM 1579 C C . PHE A 1 193 ? 14.475 -6.496 -15.774 1.00 90.00 193 PHE A C 1
ATOM 1581 O O . PHE A 1 193 ? 14.011 -5.747 -14.914 1.00 90.00 193 PHE A O 1
ATOM 1588 N N . ARG A 1 194 ? 14.141 -7.784 -15.896 1.00 90.44 194 ARG A N 1
ATOM 1589 C CA . ARG A 1 194 ? 13.087 -8.450 -15.117 1.00 90.44 194 ARG A CA 1
ATOM 1590 C C . ARG A 1 194 ? 11.808 -7.610 -15.030 1.00 90.44 194 ARG A C 1
ATOM 1592 O O . ARG A 1 194 ? 11.427 -7.169 -13.943 1.00 90.44 194 ARG A O 1
ATOM 1599 N N . PRO A 1 195 ? 11.164 -7.340 -16.178 1.00 91.56 195 PRO A N 1
ATOM 1600 C CA . PRO A 1 195 ? 10.033 -6.421 -16.253 1.00 91.56 195 PRO A CA 1
ATOM 1601 C C . PRO A 1 195 ? 8.882 -6.801 -15.307 1.00 91.56 195 PRO A C 1
ATOM 1603 O O . PRO A 1 195 ? 8.261 -5.901 -14.751 1.00 91.56 195 PRO A O 1
ATOM 1606 N N . ASP A 1 196 ? 8.650 -8.091 -15.037 1.00 91.12 196 ASP A N 1
ATOM 1607 C CA . ASP A 1 196 ? 7.638 -8.545 -14.068 1.00 91.12 196 ASP A CA 1
ATOM 1608 C C . ASP A 1 196 ? 7.923 -8.046 -12.641 1.00 91.12 196 ASP A C 1
ATOM 1610 O O . ASP A 1 196 ? 7.065 -7.429 -12.003 1.00 91.12 196 ASP A O 1
ATOM 1614 N N . GLU A 1 197 ? 9.151 -8.264 -12.153 1.00 92.25 197 GLU A N 1
ATOM 1615 C CA . GLU A 1 197 ? 9.603 -7.792 -10.836 1.00 92.25 197 GLU A CA 1
ATOM 1616 C C . GLU A 1 197 ? 9.540 -6.264 -10.773 1.00 92.25 197 GLU A C 1
ATOM 1618 O O . GLU A 1 197 ? 9.068 -5.692 -9.791 1.00 92.25 197 GLU A O 1
ATOM 1623 N N . LYS A 1 198 ? 9.945 -5.596 -11.858 1.00 92.38 198 LYS A N 1
ATOM 1624 C CA . LYS A 1 198 ? 9.955 -4.137 -11.936 1.00 92.38 198 LYS A CA 1
ATOM 1625 C C . LYS A 1 198 ? 8.547 -3.540 -11.921 1.00 92.38 198 LYS A C 1
ATOM 1627 O O . LYS A 1 198 ? 8.327 -2.533 -11.257 1.00 92.38 198 LYS A O 1
ATOM 1632 N N . VAL A 1 199 ? 7.577 -4.145 -12.608 1.00 93.31 199 VAL A N 1
ATOM 1633 C CA . VAL A 1 199 ? 6.173 -3.702 -12.559 1.00 93.31 199 VAL A CA 1
ATOM 1634 C C . VAL A 1 199 ? 5.601 -3.874 -11.153 1.00 93.31 199 VAL A C 1
ATOM 1636 O O . VAL A 1 199 ? 4.897 -2.982 -10.677 1.00 93.31 199 VAL A O 1
ATOM 1639 N N . ALA A 1 200 ? 5.907 -4.982 -10.472 1.00 93.19 200 ALA A N 1
ATOM 1640 C CA . ALA A 1 200 ? 5.492 -5.184 -9.085 1.00 93.19 200 ALA A CA 1
ATOM 1641 C C . ALA A 1 200 ? 6.102 -4.123 -8.153 1.00 93.19 200 ALA A C 1
ATOM 1643 O O . ALA A 1 200 ? 5.374 -3.499 -7.382 1.00 93.19 200 ALA A O 1
ATOM 1644 N N . GLU A 1 201 ? 7.403 -3.857 -8.284 1.00 94.06 201 GLU A N 1
ATOM 1645 C CA . GLU A 1 201 ? 8.117 -2.818 -7.537 1.00 94.06 201 GLU A CA 1
ATOM 1646 C C . GLU A 1 201 ? 7.507 -1.427 -7.767 1.00 94.06 201 GLU A C 1
ATOM 1648 O O . GLU A 1 201 ? 7.210 -0.723 -6.806 1.00 94.06 201 GLU A O 1
ATOM 1653 N N . ILE A 1 202 ? 7.220 -1.059 -9.023 1.00 94.12 202 ILE A N 1
ATOM 1654 C CA . ILE A 1 202 ? 6.561 0.210 -9.371 1.00 94.12 202 ILE A CA 1
ATOM 1655 C C . ILE A 1 202 ? 5.186 0.317 -8.703 1.00 94.12 202 ILE A C 1
ATOM 1657 O O . ILE A 1 202 ? 4.855 1.359 -8.142 1.00 94.12 202 ILE A O 1
ATOM 1661 N N . ARG A 1 203 ? 4.370 -0.745 -8.737 1.00 94.88 203 ARG A N 1
ATOM 1662 C CA . ARG A 1 203 ? 3.035 -0.737 -8.113 1.00 94.88 203 ARG A CA 1
ATOM 1663 C C . ARG A 1 203 ? 3.116 -0.549 -6.599 1.00 94.88 203 ARG A C 1
ATOM 1665 O O . ARG A 1 203 ? 2.335 0.225 -6.052 1.00 94.88 203 ARG A O 1
ATOM 1672 N N . VAL A 1 204 ? 4.055 -1.232 -5.942 1.00 94.94 204 VAL A N 1
ATOM 1673 C CA . VAL A 1 204 ? 4.293 -1.089 -4.497 1.00 94.94 204 VAL A CA 1
ATOM 1674 C C . VAL A 1 204 ? 4.758 0.328 -4.168 1.00 94.94 204 VAL A C 1
ATOM 1676 O O . VAL A 1 204 ? 4.197 0.949 -3.267 1.00 94.94 204 VAL A O 1
ATOM 1679 N N . ALA A 1 205 ? 5.712 0.864 -4.929 1.00 94.75 205 ALA A N 1
ATOM 1680 C CA . ALA A 1 205 ? 6.229 2.211 -4.727 1.00 94.75 205 ALA A CA 1
ATOM 1681 C C . ALA A 1 205 ? 5.130 3.272 -4.888 1.00 94.75 205 ALA A C 1
ATOM 1683 O O . ALA A 1 205 ? 4.976 4.142 -4.036 1.00 94.75 205 ALA A O 1
ATOM 1684 N N . LEU A 1 206 ? 4.293 3.161 -5.926 1.00 95.44 206 LEU A N 1
ATOM 1685 C CA . LEU A 1 206 ? 3.151 4.057 -6.123 1.00 95.44 206 LEU A CA 1
ATOM 1686 C C . LEU A 1 206 ? 2.133 3.957 -4.979 1.00 95.44 206 LEU A C 1
ATOM 1688 O O . LEU A 1 206 ? 1.622 4.981 -4.532 1.00 95.44 206 LEU A O 1
ATOM 1692 N N . ALA A 1 207 ? 1.858 2.753 -4.470 1.00 94.00 207 ALA A N 1
ATOM 1693 C CA . ALA A 1 207 ? 0.971 2.572 -3.321 1.00 94.00 207 ALA A CA 1
ATOM 1694 C C . ALA A 1 207 ? 1.529 3.227 -2.045 1.00 94.00 207 ALA A C 1
ATOM 1696 O O . ALA A 1 207 ? 0.771 3.805 -1.266 1.00 94.00 207 ALA A O 1
ATOM 1697 N N . GLN A 1 208 ? 2.846 3.158 -1.831 1.00 94.00 208 GLN A N 1
ATOM 1698 C CA . GLN A 1 208 ? 3.510 3.833 -0.713 1.00 94.00 208 GLN A CA 1
ATOM 1699 C C . GLN A 1 208 ? 3.452 5.355 -0.866 1.00 94.00 208 GLN A C 1
ATOM 1701 O O . GLN A 1 208 ? 3.057 6.029 0.079 1.00 94.00 208 GLN A O 1
ATOM 1706 N N . LEU A 1 209 ? 3.729 5.889 -2.058 1.00 94.75 209 LEU A N 1
ATOM 1707 C CA . LEU A 1 209 ? 3.591 7.323 -2.338 1.00 94.75 209 LEU A CA 1
ATOM 1708 C C . LEU A 1 209 ? 2.167 7.825 -2.082 1.00 94.75 209 LEU A C 1
ATOM 1710 O O . LEU A 1 209 ? 1.981 8.850 -1.438 1.00 94.75 209 LEU A O 1
ATOM 1714 N N . HIS A 1 210 ? 1.155 7.064 -2.500 1.00 94.31 210 HIS A N 1
ATOM 1715 C CA . HIS A 1 210 ? -0.240 7.410 -2.234 1.00 94.31 210 HIS A CA 1
ATOM 1716 C C . HIS A 1 210 ? -0.571 7.450 -0.740 1.00 94.31 210 HIS A C 1
ATOM 1718 O O . HIS A 1 210 ? -1.285 8.341 -0.286 1.00 94.31 210 HIS A O 1
ATOM 1724 N N . ARG A 1 211 ? -0.038 6.498 0.037 1.00 93.25 211 ARG A N 1
ATOM 1725 C CA . ARG A 1 211 ? -0.190 6.502 1.496 1.00 93.25 211 ARG A CA 1
ATOM 1726 C C . ARG A 1 211 ? 0.496 7.721 2.121 1.00 93.25 211 ARG A C 1
ATOM 1728 O O . ARG A 1 211 ? -0.072 8.309 3.032 1.00 93.25 211 ARG A O 1
ATOM 1735 N N . ALA A 1 212 ? 1.672 8.103 1.629 1.00 92.88 212 ALA A N 1
ATOM 1736 C CA . ALA A 1 212 ? 2.390 9.298 2.075 1.00 92.88 212 ALA A CA 1
ATOM 1737 C C . ALA A 1 212 ? 1.619 10.599 1.755 1.00 92.88 212 ALA A C 1
ATOM 1739 O O . ALA A 1 212 ? 1.662 11.563 2.508 1.00 92.88 212 ALA A O 1
ATOM 1740 N N . GLU A 1 213 ? 0.842 10.630 0.670 1.00 92.00 213 GLU A N 1
ATOM 1741 C CA . GLU A 1 213 ? -0.020 11.776 0.341 1.00 92.00 213 GLU A CA 1
ATOM 1742 C C . GLU A 1 213 ? -1.299 11.846 1.193 1.00 92.00 213 GLU A C 1
ATOM 1744 O O . GLU A 1 213 ? -1.816 12.937 1.429 1.00 92.00 213 GLU A O 1
ATOM 1749 N N . ASN A 1 214 ? -1.808 10.706 1.675 1.00 91.06 214 ASN A N 1
ATOM 1750 C CA . ASN A 1 214 ? -3.090 10.612 2.376 1.00 91.06 214 ASN A CA 1
ATOM 1751 C C . ASN A 1 214 ? -2.945 10.022 3.787 1.00 91.06 214 ASN A C 1
ATOM 1753 O O . ASN A 1 214 ? -3.375 8.894 4.043 1.00 91.06 214 ASN A O 1
ATOM 1757 N N . GLN A 1 215 ? -2.409 10.813 4.725 1.00 87.69 215 GLN A N 1
ATOM 1758 C CA . GLN A 1 215 ? -2.180 10.390 6.116 1.00 87.69 215 GLN A CA 1
ATOM 1759 C C . GLN A 1 215 ? -3.406 9.717 6.750 1.00 87.69 215 GLN A C 1
ATOM 1761 O O . GLN A 1 215 ? -3.288 8.659 7.358 1.00 87.69 215 GLN A O 1
ATOM 1766 N N . TYR A 1 216 ? -4.595 10.298 6.576 1.00 88.25 216 TYR A N 1
ATOM 1767 C CA . TYR A 1 216 ? -5.793 9.882 7.306 1.00 88.25 216 TYR A CA 1
ATOM 1768 C C . TYR A 1 216 ? -6.714 8.904 6.560 1.00 88.25 216 TYR A C 1
ATOM 1770 O O . TYR A 1 216 ? -7.752 8.553 7.113 1.00 88.25 216 TYR A O 1
ATOM 1778 N N . GLU A 1 217 ? -6.376 8.427 5.350 1.00 87.62 217 GLU A N 1
ATOM 1779 C CA . GLU A 1 217 ? -7.292 7.577 4.550 1.00 87.62 217 GLU A CA 1
ATOM 1780 C C . GLU A 1 217 ? -7.721 6.302 5.298 1.00 87.62 217 GLU A C 1
ATOM 1782 O O . GLU A 1 217 ? -8.872 5.886 5.199 1.00 87.62 217 GLU A O 1
ATOM 1787 N N . ASN A 1 218 ? -6.821 5.712 6.093 1.00 88.56 218 ASN A N 1
ATOM 1788 C CA . ASN A 1 218 ? -7.083 4.473 6.839 1.00 88.56 218 ASN A CA 1
ATOM 1789 C C . ASN A 1 218 ? -7.270 4.683 8.352 1.00 88.56 218 ASN A C 1
ATOM 1791 O O . ASN A 1 218 ? -7.381 3.701 9.097 1.00 88.56 218 ASN A O 1
ATOM 1795 N N . TYR A 1 219 ? -7.283 5.937 8.822 1.00 89.19 219 TYR A N 1
ATOM 1796 C CA . TYR A 1 219 ? -7.450 6.234 10.243 1.00 89.19 219 TYR A CA 1
ATOM 1797 C C . TYR A 1 219 ? -8.903 6.034 10.640 1.00 89.19 219 TYR A C 1
ATOM 1799 O O . TYR A 1 219 ? -9.832 6.539 10.011 1.00 89.19 219 TYR A O 1
ATOM 1807 N N . LYS A 1 220 ? -9.098 5.318 11.742 1.00 90.12 220 LYS A N 1
ATOM 1808 C CA . LYS A 1 220 ? -10.408 5.125 12.347 1.00 90.12 220 LYS A CA 1
ATOM 1809 C C . LYS A 1 220 ? -10.622 6.216 13.385 1.00 90.12 220 LYS A C 1
ATOM 1811 O O . LYS A 1 220 ? -9.764 6.474 14.227 1.00 90.12 220 LYS A O 1
ATOM 1816 N N . ARG A 1 221 ? -11.779 6.874 13.367 1.00 87.69 221 ARG A N 1
ATOM 1817 C CA . ARG A 1 221 ? -12.123 7.802 14.448 1.00 87.69 221 ARG A CA 1
ATOM 1818 C C . ARG A 1 221 ? -12.268 7.010 15.747 1.00 87.69 221 ARG A C 1
ATOM 1820 O O . ARG A 1 221 ? -13.017 6.039 15.793 1.00 87.69 221 ARG A O 1
ATOM 1827 N N . ILE A 1 222 ? -11.545 7.428 16.784 1.00 89.62 222 ILE A N 1
ATOM 1828 C CA . ILE A 1 222 ? -11.593 6.784 18.099 1.00 89.62 222 ILE A CA 1
ATOM 1829 C C . ILE A 1 222 ? -12.950 7.112 18.741 1.00 89.62 222 ILE A C 1
ATOM 1831 O O . ILE A 1 222 ? -13.233 8.298 18.948 1.00 89.62 222 ILE A O 1
ATOM 1835 N N . PRO A 1 223 ? -13.793 6.107 19.036 1.00 88.12 223 PRO A N 1
ATOM 1836 C CA . PRO A 1 223 ? -15.078 6.337 19.680 1.00 88.12 223 PRO A CA 1
ATOM 1837 C C . PRO A 1 223 ? -14.895 6.746 21.142 1.00 88.12 223 PRO A C 1
ATOM 1839 O O . PRO A 1 223 ? -13.920 6.358 21.793 1.00 88.12 223 PRO A O 1
ATOM 1842 N N . ARG A 1 224 ? -15.844 7.516 21.684 1.00 88.31 224 ARG A N 1
ATOM 1843 C CA . ARG A 1 224 ? -15.921 7.721 23.133 1.00 88.31 224 ARG A CA 1
ATOM 1844 C C . ARG A 1 224 ? -16.615 6.534 23.781 1.00 88.31 224 ARG A C 1
ATOM 1846 O O . ARG A 1 224 ? -17.404 5.834 23.155 1.00 88.31 224 ARG A O 1
ATOM 1853 N N . LEU A 1 225 ? -16.358 6.348 25.071 1.00 89.25 225 LEU A N 1
ATOM 1854 C CA . LEU A 1 225 ? -16.970 5.267 25.835 1.00 89.25 225 LEU A CA 1
ATOM 1855 C C . LEU A 1 225 ? -18.505 5.389 25.864 1.00 89.25 225 LEU A C 1
ATOM 1857 O O . LEU A 1 225 ? -19.192 4.388 25.690 1.00 89.25 225 LEU A O 1
ATOM 1861 N N . VAL A 1 226 ? -19.031 6.615 25.989 1.00 88.75 226 VAL A N 1
ATOM 1862 C CA . VAL A 1 226 ? -20.473 6.906 25.909 1.00 88.75 226 VAL A CA 1
ATOM 1863 C C . VAL A 1 226 ? -21.092 6.481 24.574 1.00 88.75 226 VAL A C 1
ATOM 1865 O O . VAL A 1 226 ? -22.184 5.921 24.567 1.00 88.75 226 VAL A O 1
ATOM 1868 N N . ASP A 1 227 ? -20.378 6.669 23.456 1.00 86.06 227 ASP A N 1
ATOM 1869 C CA . ASP A 1 227 ? -20.895 6.335 22.126 1.00 86.06 227 ASP A CA 1
ATOM 1870 C C . ASP A 1 227 ? -21.073 4.809 21.983 1.00 86.06 227 ASP A C 1
ATOM 1872 O O . ASP A 1 227 ? -22.004 4.352 21.330 1.00 86.06 227 ASP A O 1
ATOM 1876 N N . LEU A 1 228 ? -20.197 4.008 22.605 1.00 87.56 228 LEU A N 1
ATOM 1877 C CA . LEU A 1 228 ? -20.262 2.539 22.562 1.00 87.56 228 LEU A CA 1
ATOM 1878 C C . LEU A 1 228 ? -21.324 1.981 23.515 1.00 87.56 228 LEU A C 1
ATOM 1880 O O . LEU A 1 228 ? -22.006 1.009 23.194 1.00 87.56 228 LEU A O 1
ATOM 1884 N N . LEU A 1 229 ? -21.457 2.592 24.693 1.00 88.62 229 LEU A N 1
ATOM 1885 C CA . LEU A 1 229 ? -22.359 2.134 25.748 1.00 88.62 229 LEU A CA 1
ATOM 1886 C C . LEU A 1 229 ? -23.822 2.520 25.513 1.00 88.62 229 LEU A C 1
ATOM 1888 O O . LEU A 1 229 ? -24.675 2.040 26.249 1.00 88.62 229 LEU A O 1
ATOM 1892 N N . ILE A 1 230 ? -24.140 3.337 24.505 1.00 86.00 230 ILE A N 1
ATOM 1893 C CA . ILE A 1 230 ? -25.525 3.746 24.211 1.00 86.00 230 ILE A CA 1
ATOM 1894 C C . ILE A 1 230 ? -26.459 2.556 23.940 1.00 86.00 230 ILE A C 1
ATOM 1896 O O . ILE A 1 230 ? -27.654 2.633 24.200 1.00 86.00 230 ILE A O 1
ATOM 1900 N N . TYR A 1 231 ? -25.909 1.439 23.457 1.00 82.88 231 TYR A N 1
ATOM 1901 C CA . TYR A 1 231 ? -26.656 0.206 23.211 1.00 82.88 231 TYR A CA 1
ATOM 1902 C C . TYR A 1 231 ? -26.826 -0.668 24.459 1.00 82.88 231 TYR A C 1
ATOM 1904 O O . TYR A 1 231 ? -27.485 -1.701 24.395 1.00 82.88 231 TYR A O 1
ATOM 1912 N N . TYR A 1 232 ? -26.210 -0.306 25.584 1.00 88.50 232 TYR A N 1
ATOM 1913 C CA . TYR A 1 232 ? -26.205 -1.131 26.782 1.00 88.50 232 TYR A CA 1
ATOM 1914 C C . TYR A 1 232 ? -27.542 -1.052 27.533 1.00 88.50 232 TYR A C 1
ATOM 1916 O O . TYR A 1 232 ? -28.009 0.028 27.892 1.00 88.50 232 TYR A O 1
ATOM 1924 N N . ASP A 1 233 ? -28.132 -2.211 27.827 1.00 87.56 233 ASP A N 1
ATOM 1925 C CA . ASP A 1 233 ? -29.421 -2.329 28.516 1.00 87.56 233 ASP A CA 1
ATOM 1926 C C . ASP A 1 233 ? -29.260 -2.163 30.037 1.00 87.56 233 ASP A C 1
ATOM 1928 O O . ASP A 1 233 ? -29.203 -3.127 30.806 1.00 87.56 233 ASP A O 1
ATOM 1932 N N . ILE A 1 234 ? -29.132 -0.910 30.482 1.00 86.94 234 ILE A N 1
ATOM 1933 C CA . ILE A 1 234 ? -28.980 -0.585 31.907 1.00 86.94 234 ILE A CA 1
ATOM 1934 C C . ILE A 1 234 ? -30.168 -1.113 32.715 1.00 86.94 234 ILE A C 1
ATOM 1936 O O . ILE A 1 234 ? -29.974 -1.572 33.839 1.00 86.94 234 ILE A O 1
ATOM 1940 N N . GLU A 1 235 ? -31.382 -1.059 32.162 1.00 85.62 235 GLU A N 1
ATOM 1941 C CA . GLU A 1 235 ? -32.603 -1.398 32.890 1.00 85.62 235 GLU A CA 1
ATOM 1942 C C . GLU A 1 235 ? -32.642 -2.867 33.283 1.00 85.62 235 GLU A C 1
ATOM 1944 O O . GLU A 1 235 ? -32.830 -3.197 34.460 1.00 85.62 235 GLU A O 1
ATOM 1949 N N . ARG A 1 236 ? -32.372 -3.753 32.322 1.00 87.88 236 ARG A N 1
ATOM 1950 C CA . ARG A 1 236 ? -32.281 -5.190 32.572 1.00 87.88 236 ARG A CA 1
ATOM 1951 C C . ARG A 1 236 ? -31.237 -5.512 33.633 1.00 87.88 236 ARG A C 1
ATOM 1953 O O . ARG A 1 236 ? -31.497 -6.287 34.554 1.00 87.88 236 ARG A O 1
ATOM 1960 N N . TRP A 1 237 ? -30.046 -4.930 33.524 1.00 87.44 237 TRP A N 1
ATOM 1961 C CA . TRP A 1 237 ? -28.961 -5.216 34.464 1.00 87.44 237 TRP A CA 1
ATOM 1962 C C . TRP A 1 237 ? -29.180 -4.574 35.840 1.00 87.44 237 TRP A C 1
ATOM 1964 O O . TRP A 1 237 ? -28.760 -5.149 36.847 1.00 87.44 237 TRP A O 1
ATOM 1974 N N . GLY A 1 238 ? -29.899 -3.451 35.905 1.00 84.38 238 GLY A N 1
ATOM 1975 C CA . GLY A 1 238 ? -30.366 -2.823 37.141 1.00 84.38 238 GLY A CA 1
ATOM 1976 C C . GLY A 1 238 ? -31.367 -3.687 37.906 1.00 84.38 238 GLY A C 1
ATOM 1977 O O . GLY A 1 238 ? -31.287 -3.764 39.127 1.00 84.38 238 GLY A O 1
ATOM 1978 N N . GLN A 1 239 ? -32.237 -4.432 37.221 1.00 86.62 239 GLN A N 1
ATOM 1979 C CA . GLN A 1 239 ? -33.127 -5.400 37.881 1.00 86.62 239 GLN A CA 1
ATOM 1980 C C . GLN A 1 239 ? -32.362 -6.586 38.492 1.00 86.62 239 GLN A C 1
ATOM 1982 O O . GLN A 1 239 ? -32.732 -7.083 39.553 1.00 86.62 239 GLN A O 1
ATOM 1987 N N . ILE A 1 240 ? -31.285 -7.037 37.839 1.00 86.19 240 ILE A N 1
ATOM 1988 C CA . ILE A 1 240 ? -30.502 -8.207 38.271 1.00 86.19 240 ILE A CA 1
ATOM 1989 C C . ILE A 1 240 ? -29.569 -7.857 39.432 1.00 86.19 240 ILE A C 1
ATOM 1991 O O . ILE A 1 240 ? -29.467 -8.600 40.410 1.00 86.19 240 ILE A O 1
ATOM 1995 N N . PHE A 1 241 ? -28.855 -6.740 39.317 1.00 84.81 241 PHE A N 1
ATOM 1996 C CA . PHE A 1 241 ? -27.828 -6.360 40.282 1.00 84.81 241 PHE A CA 1
ATOM 1997 C C . PHE A 1 241 ? -28.312 -5.330 41.303 1.00 84.81 241 PHE A C 1
ATOM 1999 O O . PHE A 1 241 ? -27.641 -5.134 42.317 1.00 84.81 241 PHE A O 1
ATOM 2006 N N . GLY A 1 242 ? -29.498 -4.757 41.108 1.00 78.06 242 GLY A N 1
ATOM 2007 C CA . GLY A 1 242 ? -30.005 -3.609 41.848 1.00 78.06 242 GLY A CA 1
ATOM 2008 C C . GLY A 1 242 ? -29.541 -2.318 41.184 1.00 78.06 242 GLY A C 1
ATOM 2009 O O . GLY A 1 242 ? -28.351 -2.153 40.894 1.00 78.06 242 GLY A O 1
ATOM 2010 N N . PHE A 1 243 ? -30.475 -1.396 40.956 1.00 67.00 243 PHE A N 1
ATOM 2011 C CA . PHE A 1 243 ? -30.089 -0.026 40.674 1.00 67.00 243 PHE A CA 1
ATOM 2012 C C . PHE A 1 243 ? -29.367 0.529 41.899 1.00 67.00 243 PHE A C 1
ATOM 2014 O O . PHE A 1 243 ? -29.684 0.160 43.032 1.00 67.00 243 PHE A O 1
ATOM 2021 N N . PRO A 1 244 ? -28.376 1.399 41.697 1.00 57.34 244 PRO A N 1
ATOM 2022 C CA . PRO A 1 244 ? -27.925 2.235 42.783 1.00 57.34 244 PRO A CA 1
ATOM 2023 C C . PRO A 1 244 ? -29.105 3.120 43.185 1.00 57.34 244 PRO A C 1
ATOM 2025 O O . PRO A 1 244 ? -29.379 4.121 42.526 1.00 57.34 244 PRO A O 1
ATOM 2028 N N . ASP A 1 245 ? -29.837 2.717 44.223 1.00 50.53 245 ASP A N 1
ATOM 2029 C CA . ASP A 1 245 ? -30.749 3.613 44.917 1.00 50.53 245 ASP A CA 1
ATOM 2030 C C . ASP A 1 245 ? -29.956 4.886 45.221 1.00 50.53 245 ASP A C 1
ATOM 2032 O O . ASP A 1 245 ? -28.869 4.824 45.797 1.00 50.53 245 ASP A O 1
ATOM 2036 N N . THR A 1 246 ? -30.470 6.000 44.707 1.00 49.16 246 THR A N 1
ATOM 2037 C CA . THR A 1 246 ? -30.108 7.387 45.014 1.00 49.16 246 THR A CA 1
ATOM 2038 C C . THR A 1 246 ? -29.072 7.543 46.137 1.00 49.16 246 THR A C 1
ATOM 2040 O O . THR A 1 246 ? -29.408 7.391 47.314 1.00 49.16 246 THR A O 1
ATOM 2043 N N . LEU A 1 247 ? -27.839 7.896 45.768 1.00 39.78 247 LEU A N 1
ATOM 2044 C CA . LEU A 1 247 ? -26.934 8.668 46.622 1.00 39.78 247 LEU A CA 1
ATOM 2045 C C . LEU A 1 247 ? -26.893 10.100 46.097 1.00 39.78 247 LEU A C 1
ATOM 2047 O O . LEU A 1 247 ? -26.667 10.253 44.874 1.00 39.78 247 LEU A O 1
#